Protein AF-A0A509KZH1-F1 (afdb_monomer)

Foldseek 3Di:
DAFFFQWWDQPHAIWGFQFLADVVGRQKGKIAGLVPDDPQLSVQLVVLRVDPVCRPDPGNNVSQQPDAGPVRHRNNVVCVVVVRIDMDGQQRIWGDRDPVDTDGSSVVVVVVVVVVVVVVVVVVVVVVVVVVVPDDPPDDDPDPPPDPDDDDDPPPPPPPPVPPPDPVVVVVVVVVVVVVVVVVVVVVVVVVVVVLVVVCVVPVVSPDDDPDPDDDDDDDDDDDDDDDDDDDDDDDDDDDDDDDDDDDDDDDDDD

Structure (mmCIF, N/CA/C/O backbone):
data_AF-A0A509KZH1-F1
#
_entry.id   AF-A0A509KZH1-F1
#
loop_
_atom_site.group_PDB
_atom_site.id
_atom_site.type_symbol
_atom_site.label_atom_id
_atom_site.label_alt_id
_atom_site.label_comp_id
_atom_site.label_asym_id
_atom_site.label_entity_id
_atom_site.label_seq_id
_atom_site.pdbx_PDB_ins_code
_atom_site.Cartn_x
_atom_site.Cartn_y
_atom_site.Cartn_z
_atom_site.occupancy
_atom_site.B_iso_or_equiv
_atom_site.auth_seq_id
_atom_site.auth_comp_id
_atom_site.auth_asym_id
_atom_site.auth_atom_id
_atom_site.pdbx_PDB_model_num
ATOM 1 N N . MET A 1 1 ? -17.856 13.805 -6.982 1.00 59.47 1 MET A N 1
ATOM 2 C CA . MET A 1 1 ? -17.586 12.500 -6.335 1.00 59.47 1 MET A CA 1
ATOM 3 C C . MET A 1 1 ? -16.245 12.614 -5.621 1.00 59.47 1 MET A C 1
ATOM 5 O O . MET A 1 1 ? -15.308 13.086 -6.255 1.00 59.47 1 MET A O 1
ATOM 9 N N . LYS A 1 2 ? -16.166 12.293 -4.324 1.00 77.69 2 LYS A N 1
ATOM 10 C CA . LYS A 1 2 ? -14.935 12.415 -3.518 1.00 77.69 2 LYS A CA 1
ATOM 11 C C . LYS A 1 2 ? -13.925 11.340 -3.956 1.00 77.69 2 LYS A C 1
ATOM 13 O O . LYS A 1 2 ? -14.331 10.210 -4.213 1.00 77.69 2 LYS A O 1
ATOM 18 N N . PHE A 1 3 ? -12.647 11.700 -4.082 1.00 83.94 3 PHE A N 1
ATOM 19 C CA . PHE A 1 3 ? -11.564 10.766 -4.412 1.00 83.94 3 PHE A CA 1
ATOM 20 C C . PHE A 1 3 ? -11.233 9.920 -3.179 1.00 83.94 3 PH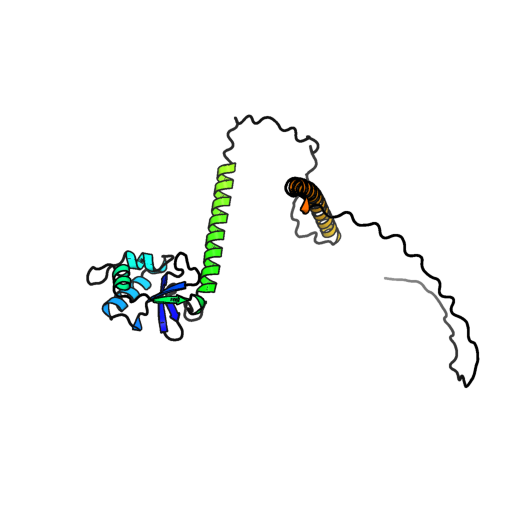E A C 1
ATOM 22 O O . PHE A 1 3 ? -10.925 10.487 -2.131 1.00 83.94 3 PHE A O 1
ATOM 29 N N . ILE A 1 4 ? -11.320 8.592 -3.289 1.0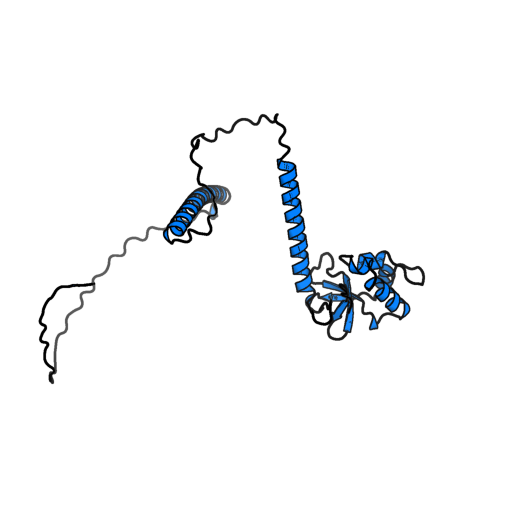0 90.38 4 ILE A N 1
ATOM 30 C CA . ILE A 1 4 ? -11.096 7.672 -2.164 1.00 90.38 4 ILE A CA 1
ATOM 31 C C . ILE A 1 4 ? -10.033 6.641 -2.542 1.00 90.38 4 ILE A C 1
ATOM 33 O O . ILE A 1 4 ? -10.253 5.800 -3.408 1.00 90.38 4 ILE A O 1
ATOM 37 N N . LYS A 1 5 ? -8.883 6.676 -1.864 1.00 90.25 5 LYS A N 1
ATOM 38 C CA . LYS A 1 5 ? -7.706 5.865 -2.231 1.00 90.25 5 LYS A CA 1
ATOM 39 C C . LYS A 1 5 ? -7.850 4.370 -1.938 1.00 90.25 5 LYS A C 1
ATOM 41 O O . LYS A 1 5 ? -7.315 3.548 -2.674 1.00 90.25 5 LYS A O 1
ATOM 46 N N . HIS A 1 6 ? -8.549 4.015 -0.862 1.00 91.19 6 HIS A N 1
ATOM 47 C CA . HIS A 1 6 ? -8.536 2.656 -0.302 1.00 91.19 6 HIS A CA 1
ATOM 48 C C . HIS A 1 6 ? -9.749 1.799 -0.699 1.00 91.19 6 HIS A C 1
ATOM 50 O O . HIS A 1 6 ? -9.981 0.744 -0.106 1.00 91.19 6 HIS A O 1
ATOM 56 N N . ILE A 1 7 ? -10.521 2.235 -1.702 1.00 92.06 7 ILE A N 1
ATOM 57 C CA . ILE A 1 7 ? -11.650 1.475 -2.249 1.00 92.06 7 ILE A CA 1
ATOM 58 C C . ILE A 1 7 ? -11.237 0.803 -3.557 1.00 92.06 7 ILE A C 1
ATOM 60 O O . ILE A 1 7 ? -10.702 1.425 -4.479 1.00 92.06 7 ILE A O 1
ATOM 64 N N . GLY A 1 8 ? -11.538 -0.487 -3.644 1.00 92.50 8 GLY A N 1
ATOM 65 C CA . GLY A 1 8 ? -11.339 -1.281 -4.842 1.00 92.50 8 GLY A CA 1
ATOM 66 C C . GLY A 1 8 ? -12.554 -2.120 -5.204 1.00 92.50 8 GLY A C 1
ATOM 67 O O . GLY A 1 8 ? -13.567 -2.177 -4.500 1.00 92.50 8 GLY A O 1
ATOM 68 N N . LYS A 1 9 ? -12.413 -2.810 -6.328 1.00 92.81 9 LYS A N 1
ATOM 69 C CA . LYS A 1 9 ? -13.313 -3.844 -6.809 1.00 92.81 9 LYS A CA 1
ATOM 70 C C . LYS A 1 9 ? -12.527 -5.144 -6.914 1.00 92.81 9 LYS A C 1
ATOM 72 O O . LYS A 1 9 ? -11.433 -5.169 -7.477 1.00 92.81 9 LYS A O 1
ATOM 77 N N . HIS A 1 10 ? -13.097 -6.217 -6.388 1.00 93.69 10 HIS A N 1
ATOM 78 C CA . HIS A 1 10 ? -12.628 -7.573 -6.630 1.00 93.69 10 HIS A CA 1
ATOM 79 C C . HIS A 1 10 ? -13.736 -8.303 -7.382 1.00 93.69 10 HIS A C 1
ATOM 81 O O . HIS A 1 10 ? -14.819 -8.523 -6.835 1.00 93.69 10 HIS A O 1
ATOM 87 N N . ALA A 1 11 ? -13.466 -8.639 -8.645 1.00 88.38 11 ALA A N 1
ATOM 88 C CA . ALA A 1 11 ? -14.459 -9.137 -9.592 1.00 88.38 11 ALA A CA 1
ATOM 89 C C . ALA A 1 11 ? -15.646 -8.162 -9.692 1.00 88.38 11 ALA A C 1
ATOM 91 O O . ALA A 1 11 ? -15.521 -7.100 -10.308 1.00 88.38 11 ALA A O 1
ATOM 92 N N . ASP A 1 12 ? -16.759 -8.470 -9.026 1.00 88.19 12 ASP A N 1
ATOM 93 C CA . ASP A 1 12 ? -17.963 -7.634 -8.989 1.00 88.19 12 ASP A CA 1
ATOM 94 C C . ASP A 1 12 ? -18.290 -7.025 -7.630 1.00 88.19 12 ASP A C 1
ATOM 96 O O . ASP A 1 12 ? -19.214 -6.221 -7.515 1.00 88.19 12 ASP A O 1
ATOM 100 N N . ARG A 1 13 ? -17.494 -7.336 -6.609 1.00 91.31 13 ARG A N 1
ATOM 101 C CA . ARG A 1 13 ? -17.743 -6.902 -5.236 1.00 91.31 13 ARG A CA 1
ATOM 102 C C . ARG A 1 13 ? -16.871 -5.717 -4.865 1.00 91.31 13 ARG A C 1
ATOM 104 O O . ARG A 1 13 ? -15.718 -5.626 -5.293 1.00 91.31 13 ARG A O 1
ATOM 111 N N . ARG A 1 14 ? -17.416 -4.821 -4.044 1.00 91.44 14 ARG A N 1
ATOM 112 C CA . ARG A 1 14 ? -16.655 -3.706 -3.474 1.00 91.44 14 ARG A CA 1
ATOM 113 C C . ARG A 1 14 ? -15.780 -4.237 -2.348 1.00 91.44 14 ARG A C 1
ATOM 115 O O . ARG A 1 14 ? -16.218 -5.065 -1.553 1.00 91.44 14 ARG A O 1
ATOM 122 N N . VAL A 1 15 ? -14.541 -3.770 -2.301 1.00 93.56 15 VAL A N 1
ATOM 123 C CA . VAL A 1 15 ? -13.563 -4.181 -1.294 1.00 93.56 15 VAL A CA 1
ATOM 124 C C . VAL A 1 15 ? -12.877 -2.966 -0.694 1.00 93.56 15 VAL A C 1
ATOM 126 O O . VAL A 1 15 ? -12.544 -2.013 -1.400 1.00 93.56 15 VAL A O 1
ATOM 129 N N . ALA A 1 16 ? -12.657 -3.022 0.614 1.00 93.56 16 ALA A N 1
ATOM 130 C CA . ALA A 1 16 ? -11.796 -2.092 1.324 1.00 93.56 16 ALA A CA 1
ATOM 131 C C . ALA A 1 16 ? -10.389 -2.693 1.403 1.00 93.56 16 ALA A C 1
ATOM 133 O O . ALA A 1 16 ? -10.209 -3.817 1.884 1.00 93.56 16 ALA A O 1
ATOM 134 N N . ILE A 1 17 ? -9.394 -1.958 0.912 1.00 94.19 1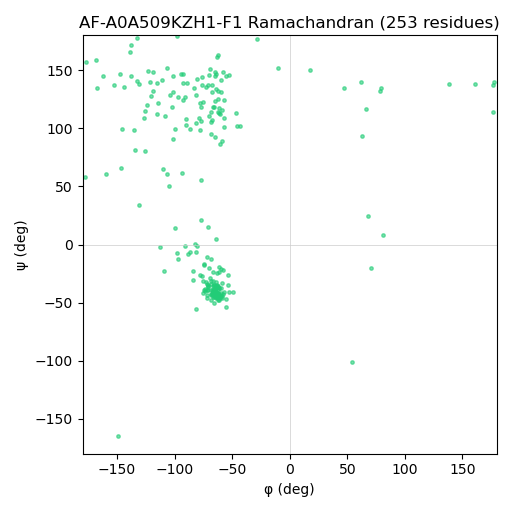7 ILE A N 1
ATOM 135 C CA . ILE A 1 17 ? -7.996 -2.395 0.898 1.00 94.19 17 ILE A CA 1
ATOM 136 C C . ILE A 1 17 ? -7.349 -1.933 2.203 1.00 94.19 17 ILE A C 1
ATOM 138 O O . ILE A 1 17 ? -7.113 -0.741 2.382 1.00 94.19 17 ILE A O 1
ATOM 142 N N . ILE A 1 18 ? -7.078 -2.873 3.113 1.00 93.75 18 ILE A N 1
ATOM 143 C CA . ILE A 1 18 ? -6.480 -2.577 4.423 1.00 93.75 18 ILE A CA 1
ATOM 144 C C . ILE A 1 18 ? -4.968 -2.431 4.274 1.00 93.75 18 ILE A C 1
ATOM 146 O O . ILE A 1 18 ? -4.407 -1.388 4.611 1.00 93.75 18 ILE A O 1
ATOM 150 N N . TYR A 1 19 ? -4.341 -3.467 3.710 1.00 94.06 19 TYR A N 1
ATOM 151 C CA . TYR A 1 19 ? -2.929 -3.474 3.345 1.00 94.06 19 TYR A CA 1
ATOM 152 C C . TYR A 1 19 ? -2.796 -3.728 1.855 1.00 94.06 19 TYR A C 1
ATOM 154 O O . TYR A 1 19 ? -3.320 -4.710 1.328 1.00 94.06 19 TYR A O 1
ATOM 162 N N . ARG A 1 20 ? -2.051 -2.860 1.182 1.00 92.06 20 ARG A N 1
ATOM 163 C CA . ARG A 1 20 ? -1.793 -2.960 -0.258 1.00 92.06 20 ARG A CA 1
ATOM 164 C C . ARG A 1 20 ? -0.768 -4.024 -0.621 1.00 92.06 20 ARG A C 1
ATOM 166 O O . ARG A 1 20 ? -0.817 -4.544 -1.732 1.00 92.06 20 ARG A O 1
ATOM 173 N N . VAL A 1 21 ? 0.138 -4.311 0.308 1.00 91.88 21 VAL A N 1
ATOM 174 C CA . VAL A 1 21 ? 1.188 -5.323 0.218 1.00 91.88 21 VAL A CA 1
ATOM 175 C C . VAL A 1 21 ? 1.350 -5.934 1.603 1.00 91.88 21 VAL A C 1
ATOM 177 O O . VAL A 1 21 ? 1.364 -5.203 2.596 1.00 91.88 21 VAL A O 1
ATOM 180 N N . VAL A 1 22 ? 1.448 -7.258 1.671 1.00 90.38 22 VAL A N 1
ATOM 181 C CA . VAL A 1 22 ? 1.859 -7.955 2.894 1.00 90.38 22 VAL A CA 1
ATOM 182 C C . VAL A 1 22 ? 3.390 -7.943 2.953 1.00 90.38 22 VAL A C 1
ATOM 184 O O . VAL A 1 22 ? 4.018 -8.212 1.925 1.00 90.38 22 VAL A O 1
ATOM 187 N N . PRO A 1 23 ? 4.010 -7.630 4.107 1.00 86.38 23 PRO A N 1
ATOM 188 C CA . PRO A 1 23 ? 5.447 -7.834 4.273 1.00 86.38 23 PRO A CA 1
ATOM 189 C C . PRO A 1 23 ? 5.809 -9.282 3.911 1.00 86.38 23 PRO A C 1
ATOM 191 O O . PRO A 1 23 ? 4.993 -10.184 4.076 1.00 86.38 23 PRO A O 1
ATOM 194 N N . ASP A 1 24 ? 6.990 -9.485 3.336 1.00 87.38 24 ASP A N 1
ATOM 195 C CA . ASP A 1 24 ? 7.475 -10.773 2.809 1.00 87.38 24 ASP A CA 1
ATOM 196 C C . ASP A 1 24 ? 6.776 -11.279 1.525 1.00 87.38 24 ASP A C 1
ATOM 198 O O . ASP A 1 24 ? 7.358 -12.064 0.776 1.00 87.38 24 ASP A O 1
ATOM 202 N N . GLU A 1 25 ? 5.570 -10.798 1.190 1.00 90.44 25 GLU A N 1
ATOM 203 C CA . GLU A 1 25 ? 4.797 -11.249 0.024 1.00 90.44 25 GLU A CA 1
ATOM 204 C C . GLU A 1 25 ? 4.198 -10.093 -0.806 1.00 90.44 25 GLU A C 1
ATOM 206 O O . GLU A 1 25 ? 3.001 -9.800 -0.756 1.00 90.44 25 GLU A O 1
ATOM 211 N N . HIS A 1 26 ? 5.013 -9.495 -1.684 1.00 87.31 26 HIS A N 1
ATOM 212 C CA . HIS A 1 26 ? 4.638 -8.345 -2.535 1.00 87.31 26 HIS A CA 1
ATOM 213 C C . HIS A 1 26 ? 3.459 -8.566 -3.502 1.00 87.31 26 HIS A C 1
ATOM 215 O O . HIS A 1 26 ? 2.833 -7.612 -3.966 1.00 87.31 26 HIS A O 1
ATOM 221 N N . HIS A 1 27 ? 3.150 -9.821 -3.824 1.00 89.31 27 HIS A N 1
ATOM 222 C CA . HIS A 1 27 ? 2.074 -10.199 -4.744 1.00 89.31 27 HIS A CA 1
ATOM 223 C C . HIS A 1 27 ? 0.733 -10.440 -4.031 1.00 89.31 27 HIS A C 1
ATOM 225 O O . HIS A 1 27 ? -0.268 -10.741 -4.684 1.00 89.31 27 HIS A O 1
ATOM 231 N N . MET A 1 28 ? 0.704 -10.315 -2.701 1.00 94.19 28 MET A N 1
ATOM 232 C CA . MET A 1 28 ? -0.467 -10.542 -1.864 1.00 94.19 28 MET A CA 1
ATOM 233 C C . MET A 1 28 ? -0.846 -9.270 -1.109 1.00 94.19 28 MET A C 1
ATOM 235 O O . MET A 1 28 ? -0.005 -8.460 -0.727 1.00 94.19 28 MET A O 1
ATOM 239 N N . CYS A 1 29 ? -2.139 -9.105 -0.870 1.00 93.75 29 CYS A N 1
ATOM 240 C CA . CYS A 1 29 ? -2.704 -7.983 -0.133 1.00 93.75 29 CYS A CA 1
ATOM 241 C C . CYS A 1 29 ? -3.813 -8.457 0.809 1.00 93.75 29 CYS A C 1
ATOM 243 O O . CYS A 1 29 ? -4.310 -9.584 0.701 1.00 93.75 29 CYS A O 1
ATOM 245 N N . LEU A 1 30 ? -4.193 -7.585 1.742 1.00 94.06 30 LEU A N 1
ATOM 246 C CA . LEU A 1 30 ? -5.227 -7.860 2.733 1.00 94.06 30 LEU A CA 1
ATOM 247 C C . LEU A 1 30 ? -6.419 -6.944 2.501 1.00 94.06 30 LEU A C 1
ATOM 249 O O . LEU A 1 30 ? -6.309 -5.715 2.541 1.00 94.06 30 LEU A O 1
ATOM 253 N N . VAL A 1 31 ? -7.572 -7.569 2.291 1.00 93.94 31 VAL A N 1
ATOM 254 C CA . VAL A 1 31 ? -8.830 -6.884 2.010 1.00 93.94 31 VAL A CA 1
ATOM 255 C C . VAL A 1 31 ? -9.906 -7.265 3.009 1.00 93.94 31 VAL A C 1
ATOM 257 O O . VAL A 1 31 ? -9.963 -8.402 3.479 1.00 93.94 31 VAL A O 1
ATOM 260 N N . ALA A 1 32 ? -10.804 -6.323 3.271 1.00 94.19 32 ALA A N 1
ATOM 261 C CA . ALA A 1 32 ? -12.076 -6.582 3.926 1.00 94.19 32 ALA A CA 1
ATOM 262 C C . ALA A 1 32 ? -13.222 -6.385 2.930 1.00 94.19 32 ALA A C 1
ATOM 264 O O . ALA A 1 32 ? -13.201 -5.481 2.089 1.00 94.19 32 ALA A O 1
ATOM 265 N N . TYR A 1 33 ? -14.229 -7.250 3.030 1.00 94.31 33 TYR A N 1
ATOM 266 C CA . TYR A 1 33 ? -15.431 -7.185 2.205 1.00 94.31 33 TYR A CA 1
ATOM 267 C C . TYR A 1 33 ? -16.545 -6.518 3.010 1.00 94.31 33 TYR A C 1
ATOM 269 O O . TYR A 1 33 ? -17.167 -7.213 3.814 1.00 94.31 33 TYR A O 1
ATOM 277 N N . PRO A 1 34 ? -16.822 -5.215 2.809 1.00 91.62 34 PRO A N 1
ATOM 278 C CA . PRO A 1 34 ? -17.866 -4.509 3.552 1.00 91.62 34 PRO A CA 1
ATOM 279 C C . PRO A 1 34 ? -19.228 -5.212 3.472 1.00 91.62 34 PRO A C 1
ATOM 281 O O . PRO A 1 34 ? -19.926 -5.279 4.474 1.00 91.62 34 PRO A O 1
ATOM 284 N N . ASP A 1 35 ? -19.554 -5.843 2.339 1.00 90.81 35 ASP A N 1
ATOM 285 C CA . ASP A 1 35 ? -20.815 -6.577 2.149 1.00 90.81 35 ASP A CA 1
ATOM 286 C C . ASP A 1 35 ? -20.995 -7.791 3.082 1.00 90.81 35 ASP A C 1
ATOM 288 O O . ASP A 1 35 ? -22.113 -8.257 3.273 1.00 90.81 35 ASP A O 1
ATOM 292 N N . THR A 1 36 ? -19.904 -8.384 3.586 1.00 90.88 36 THR A N 1
ATOM 293 C CA . THR A 1 36 ? -19.979 -9.516 4.531 1.00 90.88 36 THR A CA 1
ATOM 294 C C . THR A 1 36 ? -19.819 -9.084 5.980 1.00 90.88 36 THR A C 1
ATOM 296 O O . THR A 1 36 ? -19.939 -9.925 6.867 1.00 90.88 36 THR A O 1
ATOM 299 N N . LEU A 1 37 ? -19.488 -7.812 6.221 1.00 89.88 37 LEU A N 1
ATOM 300 C CA . LEU A 1 37 ? -19.342 -7.287 7.570 1.00 89.88 37 LEU A CA 1
ATOM 301 C C . LEU A 1 37 ? -20.734 -7.065 8.184 1.00 89.88 37 LEU A C 1
ATOM 303 O O . LEU A 1 37 ? -21.650 -6.620 7.489 1.00 89.88 37 LEU A O 1
ATOM 307 N N . PRO A 1 38 ? -20.906 -7.305 9.492 1.00 91.94 38 PRO A N 1
ATOM 308 C CA . PRO A 1 38 ? -22.073 -6.815 10.214 1.00 91.94 38 PRO A CA 1
ATOM 309 C C . PRO A 1 38 ? -22.179 -5.285 10.113 1.00 91.94 38 PRO A C 1
ATOM 311 O O . PRO A 1 38 ? -21.160 -4.593 10.075 1.00 91.94 38 PRO A O 1
ATOM 314 N N . THR A 1 39 ? -23.403 -4.750 10.114 1.00 91.25 39 THR A N 1
ATOM 315 C CA . THR A 1 39 ? -23.690 -3.324 9.857 1.00 91.25 39 THR A CA 1
ATOM 316 C C . THR A 1 39 ? -22.881 -2.375 10.749 1.00 91.25 39 THR A C 1
ATOM 318 O O . THR A 1 39 ? -22.310 -1.408 10.259 1.00 91.25 39 THR A O 1
ATOM 321 N N . THR A 1 40 ? -22.714 -2.707 12.033 1.00 90.69 40 THR A N 1
ATOM 322 C CA . THR A 1 40 ? -21.900 -1.923 12.978 1.00 90.69 40 THR A CA 1
ATOM 323 C C . THR A 1 40 ? -20.436 -1.797 12.541 1.00 90.69 40 THR A C 1
ATOM 325 O O . THR A 1 40 ? -19.840 -0.727 12.645 1.00 90.69 40 THR A O 1
ATOM 328 N N . PHE A 1 41 ? -19.845 -2.882 12.031 1.00 91.69 41 PHE A N 1
ATOM 329 C CA . PHE A 1 41 ? -18.474 -2.876 11.517 1.00 91.69 41 PHE A CA 1
ATOM 330 C C . PHE A 1 41 ? -18.387 -2.179 10.165 1.00 91.69 41 PHE A C 1
ATOM 332 O O . PHE A 1 41 ? -17.424 -1.459 9.914 1.00 91.69 41 PHE A O 1
ATOM 339 N N . HIS A 1 42 ? -19.383 -2.395 9.305 1.00 92.38 42 HIS A N 1
ATOM 340 C CA . HIS A 1 42 ? -19.476 -1.751 8.002 1.00 92.38 42 HIS A CA 1
ATOM 341 C C . HIS A 1 42 ? -19.414 -0.226 8.139 1.00 92.38 42 HIS A C 1
ATOM 343 O O . HIS A 1 42 ? -18.548 0.408 7.534 1.00 92.38 42 HIS A O 1
ATOM 349 N N . ASP A 1 43 ? -20.281 0.345 8.975 1.00 93.38 43 ASP A N 1
ATOM 350 C CA . ASP A 1 43 ? -20.397 1.795 9.128 1.00 93.38 43 ASP A CA 1
ATOM 351 C C . ASP A 1 43 ? -19.135 2.389 9.760 1.00 93.38 43 ASP A C 1
ATOM 353 O O . ASP A 1 43 ? -18.626 3.404 9.285 1.00 93.38 43 ASP A O 1
ATOM 357 N N . ALA A 1 44 ? -18.557 1.707 10.757 1.00 92.31 44 ALA A N 1
ATOM 358 C CA . ALA A 1 44 ? -17.298 2.120 11.371 1.00 92.31 44 ALA A CA 1
ATOM 359 C C . ALA A 1 44 ? -16.140 2.129 10.359 1.00 92.31 44 ALA A C 1
ATOM 361 O O . ALA A 1 44 ? -15.410 3.115 10.258 1.00 92.31 44 ALA A O 1
ATOM 362 N N . VAL A 1 45 ? -15.977 1.058 9.573 1.00 92.06 45 VAL A N 1
ATOM 363 C CA . VAL A 1 45 ? -14.923 0.967 8.550 1.00 92.06 45 VAL A CA 1
ATOM 364 C C . VAL A 1 45 ? -15.128 2.022 7.465 1.00 92.06 45 VAL A C 1
ATOM 366 O O . VAL A 1 45 ? -14.163 2.682 7.081 1.00 92.06 45 VAL A O 1
ATOM 369 N N . MET A 1 46 ? -16.362 2.226 7.001 1.00 92.06 46 MET A N 1
ATOM 370 C CA . MET A 1 46 ? -16.659 3.231 5.983 1.00 92.06 46 MET A CA 1
ATOM 371 C C . MET A 1 46 ? -16.382 4.650 6.494 1.00 92.06 46 MET A C 1
ATOM 373 O O . MET A 1 46 ? -15.753 5.440 5.792 1.00 92.06 46 MET A O 1
ATOM 377 N N . GLN A 1 47 ? -16.738 4.946 7.747 1.00 93.25 47 GLN A N 1
ATOM 378 C CA . GLN A 1 47 ? -16.425 6.221 8.393 1.00 93.25 47 GLN A CA 1
ATOM 379 C C . GLN A 1 47 ? -14.910 6.467 8.465 1.00 93.25 47 GLN A C 1
ATOM 381 O O . GLN A 1 47 ? -14.453 7.572 8.170 1.00 93.25 47 GLN A O 1
ATOM 386 N N . VAL A 1 48 ? -14.108 5.452 8.817 1.00 93.12 48 VAL A N 1
ATOM 387 C CA . VAL A 1 48 ? -12.639 5.582 8.827 1.00 93.12 48 VAL A CA 1
ATOM 388 C C . VAL A 1 48 ? -12.098 5.797 7.419 1.00 93.12 48 VAL A C 1
ATOM 390 O O . VAL A 1 48 ? -11.247 6.665 7.227 1.00 93.12 48 VAL A O 1
ATOM 393 N N . ILE A 1 49 ? -12.594 5.055 6.428 1.00 92.31 49 ILE A N 1
ATOM 394 C CA . ILE A 1 49 ? -12.171 5.218 5.036 1.00 92.31 49 ILE A CA 1
ATOM 395 C C . ILE A 1 49 ? -12.449 6.646 4.571 1.00 92.31 49 ILE A C 1
ATOM 397 O O . ILE A 1 49 ? -11.574 7.262 3.984 1.00 92.31 49 ILE A O 1
ATOM 401 N N . GLU A 1 50 ? -13.623 7.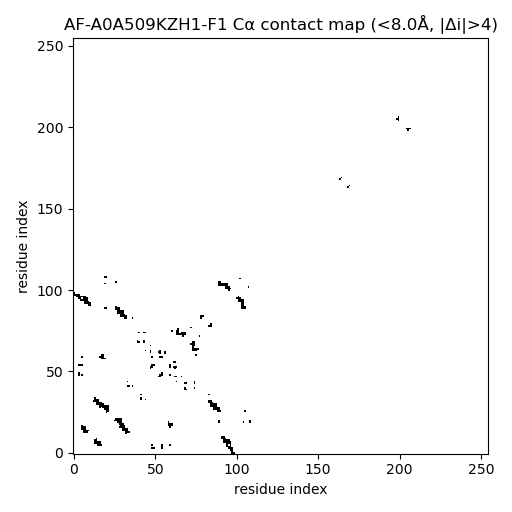207 4.843 1.00 91.50 50 GLU A N 1
ATOM 402 C CA . GLU A 1 50 ? -13.988 8.552 4.377 1.00 91.50 50 GLU A CA 1
ATOM 403 C C . GLU A 1 50 ? -13.303 9.699 5.136 1.00 91.50 50 GLU A C 1
ATOM 405 O O . GLU A 1 50 ? -13.286 10.835 4.634 1.00 91.50 50 GLU A O 1
ATOM 410 N N . SER A 1 51 ? -12.742 9.403 6.312 1.00 93.25 51 SER A N 1
ATOM 411 C CA . SER A 1 51 ? -12.060 10.363 7.180 1.00 93.25 51 SER A CA 1
ATOM 412 C C . SER A 1 51 ? -10.734 10.863 6.594 1.00 93.25 51 SER A C 1
ATOM 414 O O . SER A 1 51 ? -10.037 10.147 5.872 1.00 93.25 51 SER A O 1
ATOM 416 N N . ASP A 1 52 ? -10.347 12.089 6.951 1.00 91.19 52 ASP A N 1
ATOM 417 C CA . ASP A 1 52 ? -9.071 12.686 6.538 1.00 91.19 52 ASP A CA 1
ATOM 418 C C . ASP A 1 52 ? -7.837 11.841 6.906 1.00 91.19 52 ASP A C 1
ATOM 420 O O . ASP A 1 52 ? -7.015 11.607 6.014 1.00 91.19 52 ASP A O 1
ATOM 424 N N . PRO A 1 53 ? -7.688 11.306 8.142 1.00 90.56 53 PRO A N 1
ATOM 425 C CA . PRO A 1 53 ? -6.548 10.443 8.456 1.00 90.56 53 PRO A CA 1
ATOM 426 C C . PRO A 1 53 ? -6.555 9.148 7.633 1.00 90.56 53 PRO A C 1
ATOM 428 O O . PRO A 1 53 ? -5.488 8.664 7.258 1.00 90.56 53 PRO A O 1
ATOM 431 N N . GLY A 1 54 ? -7.737 8.619 7.292 1.00 88.81 54 GLY A N 1
ATOM 432 C CA . GLY A 1 54 ? -7.882 7.457 6.415 1.00 88.81 54 GLY A CA 1
ATOM 433 C C . GLY A 1 54 ? -7.421 7.716 4.983 1.00 88.81 54 GLY A C 1
ATOM 434 O O . GLY A 1 54 ? -6.848 6.828 4.370 1.00 88.81 54 GLY A O 1
ATOM 435 N N . GLN A 1 55 ? -7.617 8.927 4.456 1.00 91.69 55 GLN A N 1
ATOM 436 C CA . GLN A 1 55 ? -7.188 9.296 3.098 1.00 91.69 55 GLN A CA 1
ATOM 437 C C . GLN A 1 55 ? -5.724 9.742 3.007 1.00 91.69 55 GLN A C 1
ATOM 439 O O . GLN A 1 55 ? -5.137 9.736 1.918 1.00 91.69 55 GLN A O 1
ATOM 444 N N . GLN A 1 56 ? -5.138 10.190 4.115 1.00 90.75 56 GLN A N 1
ATOM 445 C CA . GLN A 1 56 ? -3.738 10.616 4.168 1.00 90.75 56 GLN A CA 1
ATOM 446 C C . GLN A 1 56 ? -2.779 9.444 4.382 1.00 90.75 56 GLN A C 1
ATOM 448 O O . GLN A 1 56 ? -1.653 9.495 3.893 1.00 90.75 56 GLN A O 1
ATOM 453 N N . ALA A 1 57 ? -3.216 8.395 5.080 1.00 89.56 57 ALA A N 1
ATOM 454 C CA . ALA A 1 57 ? -2.376 7.247 5.379 1.00 89.56 57 ALA A CA 1
ATOM 455 C C . ALA A 1 57 ? -1.943 6.484 4.112 1.00 89.56 57 ALA A C 1
ATOM 457 O O . ALA A 1 57 ? -2.679 6.367 3.131 1.00 89.56 57 ALA A O 1
ATOM 458 N N . LYS A 1 58 ? -0.729 5.921 4.147 1.00 88.19 58 LYS A N 1
ATOM 459 C CA . LYS A 1 58 ? -0.211 5.051 3.078 1.00 88.19 58 LYS A CA 1
ATOM 460 C C . LYS A 1 58 ? -0.972 3.724 3.030 1.00 88.19 58 LYS A C 1
ATOM 462 O O . LYS A 1 58 ? -1.278 3.216 1.946 1.00 88.19 58 LYS A O 1
ATOM 467 N N . GLN A 1 59 ? -1.289 3.193 4.210 1.00 91.19 59 GLN A N 1
ATOM 468 C CA . GLN A 1 59 ? -2.096 1.999 4.418 1.00 91.19 59 GLN A CA 1
ATOM 469 C C . GLN A 1 59 ? -3.308 2.351 5.280 1.00 91.19 59 GLN A C 1
ATOM 471 O O . GLN A 1 59 ? -3.199 3.077 6.267 1.00 91.19 59 GLN A O 1
ATOM 476 N N . LEU A 1 60 ? -4.468 1.793 4.940 1.00 92.19 60 LEU A N 1
ATOM 477 C CA . LEU A 1 60 ? -5.695 2.022 5.702 1.00 92.19 60 LEU A CA 1
ATOM 478 C C . LEU A 1 60 ? -5.608 1.406 7.112 1.00 92.19 60 LEU A C 1
ATOM 480 O O . LEU A 1 60 ? -6.286 1.867 8.030 1.00 92.19 60 LEU A O 1
ATOM 484 N N . SER A 1 61 ? -4.744 0.401 7.300 1.00 91.81 61 SER A N 1
ATOM 485 C CA . SER A 1 61 ? -4.437 -0.194 8.605 1.00 91.81 61 SER A CA 1
ATOM 486 C C . SER A 1 61 ? -4.114 0.836 9.679 1.00 91.81 61 SER A C 1
ATOM 488 O O . SER A 1 61 ? -4.588 0.702 10.802 1.00 91.81 61 SER A O 1
ATOM 490 N N . ASP A 1 62 ? -3.358 1.878 9.341 1.00 92.06 62 ASP A N 1
ATOM 491 C CA . ASP A 1 62 ? -2.860 2.841 10.326 1.00 92.06 62 ASP A CA 1
ATOM 492 C C . ASP A 1 62 ? -3.998 3.712 10.864 1.00 92.06 62 ASP A C 1
ATOM 494 O O . ASP A 1 62 ? -4.044 4.040 12.051 1.00 92.06 62 ASP A O 1
ATOM 498 N N . ALA A 1 63 ? -4.965 4.033 10.001 1.00 92.69 63 ALA A N 1
ATOM 499 C CA . ALA A 1 63 ? -6.182 4.733 10.388 1.00 92.69 63 ALA A CA 1
ATOM 500 C C . ALA A 1 63 ? -7.147 3.814 11.159 1.00 92.69 63 ALA A C 1
ATOM 502 O O . ALA A 1 63 ? -7.723 4.229 12.164 1.00 92.69 63 ALA A O 1
ATOM 503 N N . LEU A 1 64 ? -7.289 2.550 10.741 1.00 92.19 64 LEU A N 1
ATOM 504 C CA . LEU A 1 64 ? -8.138 1.563 11.425 1.00 92.19 64 LEU A CA 1
ATOM 505 C C . LEU A 1 64 ? -7.596 1.146 12.795 1.00 92.19 64 LEU A C 1
ATOM 507 O O . LEU A 1 64 ? -8.375 0.779 13.669 1.00 92.19 64 LEU A O 1
ATOM 511 N N . PHE A 1 65 ? -6.279 1.181 12.987 1.00 92.00 65 PHE A N 1
ATOM 512 C CA . PHE A 1 65 ? -5.647 0.876 14.266 1.00 92.00 65 PHE A CA 1
ATOM 513 C C . PHE A 1 65 ? -5.901 1.973 15.307 1.00 92.00 65 PHE A C 1
ATOM 515 O O . PHE A 1 65 ? -6.075 1.680 16.485 1.00 92.00 65 PHE A O 1
ATOM 522 N N . ARG A 1 66 ? -5.950 3.239 14.874 1.00 90.88 66 ARG A N 1
ATOM 523 C CA . ARG A 1 66 ? -6.202 4.392 15.755 1.00 90.88 66 ARG A CA 1
ATOM 524 C C . ARG A 1 66 ? -7.673 4.551 16.131 1.00 90.88 66 ARG A C 1
ATOM 526 O O . ARG A 1 66 ? -7.973 5.127 17.173 1.00 90.88 66 ARG A O 1
ATOM 533 N N . ASN A 1 67 ? -8.575 4.057 15.288 1.00 91.81 67 ASN A N 1
ATOM 534 C CA . ASN A 1 67 ? -10.009 4.209 15.477 1.00 91.81 67 ASN A CA 1
ATOM 535 C C . ASN A 1 67 ? -10.626 3.003 16.194 1.00 91.81 67 ASN A C 1
ATOM 537 O O . ASN A 1 67 ? -10.221 1.849 16.029 1.00 91.81 67 ASN A O 1
ATOM 541 N N . LEU A 1 68 ? -11.650 3.294 16.990 1.00 93.25 68 LEU A N 1
ATOM 542 C CA . LEU A 1 68 ? -12.383 2.312 17.777 1.00 93.25 68 LEU A CA 1
ATOM 543 C C . LEU A 1 68 ? -13.758 2.072 17.159 1.00 93.25 68 LEU A C 1
ATOM 545 O O . LEU A 1 68 ? -14.344 2.954 16.532 1.00 93.25 68 LEU A O 1
ATOM 549 N N . LEU A 1 69 ? -14.279 0.870 17.370 1.00 91.88 69 LEU A N 1
ATOM 550 C CA . LEU A 1 69 ? -15.683 0.573 17.153 1.00 91.88 69 LEU A CA 1
ATOM 551 C C . LEU A 1 69 ? -16.568 1.394 18.098 1.00 91.88 69 LEU A C 1
ATOM 553 O O . LEU A 1 69 ? -16.106 1.802 19.166 1.00 91.88 69 LEU A O 1
ATOM 557 N N . PRO A 1 70 ? -17.868 1.534 17.784 1.00 89.12 70 PRO A N 1
ATOM 558 C CA . PRO A 1 70 ? -18.842 2.087 18.728 1.00 89.12 70 PRO A CA 1
ATOM 559 C C . PRO A 1 70 ? -18.915 1.293 20.046 1.00 89.12 70 PRO A C 1
ATOM 561 O O . PRO A 1 70 ? -19.277 1.853 21.074 1.00 89.12 70 PRO A O 1
ATOM 564 N N . ASP A 1 71 ? -18.491 0.025 20.043 1.00 89.00 71 ASP A N 1
ATOM 565 C CA . ASP A 1 71 ? -18.371 -0.826 21.235 1.00 89.00 71 ASP A CA 1
ATOM 566 C C . ASP A 1 71 ? -17.090 -0.570 22.062 1.00 89.00 71 ASP A C 1
ATOM 568 O O . ASP A 1 71 ? -16.849 -1.241 23.066 1.00 89.00 71 ASP A O 1
ATOM 572 N N . GLY A 1 72 ? -16.218 0.347 21.625 1.00 89.44 72 GLY A N 1
ATOM 573 C CA . GLY A 1 72 ? -14.969 0.707 22.307 1.00 89.44 72 GLY A CA 1
ATOM 574 C C . GLY A 1 72 ? -13.785 -0.235 22.060 1.00 89.44 72 GLY A C 1
ATOM 575 O O . GLY A 1 72 ? -12.747 -0.095 22.701 1.00 89.44 72 GLY A O 1
ATOM 576 N N . ARG A 1 73 ? -13.906 -1.199 21.140 1.00 91.75 73 ARG A N 1
ATOM 577 C CA . ARG A 1 73 ? -12.815 -2.117 20.755 1.00 91.75 73 ARG A CA 1
ATOM 578 C C . ARG A 1 73 ? -12.036 -1.583 19.546 1.00 91.75 73 ARG A C 1
ATOM 580 O O . ARG A 1 73 ? -12.653 -0.973 18.677 1.00 91.75 73 ARG A O 1
ATOM 587 N N . PRO A 1 74 ? -10.721 -1.826 19.427 1.00 93.62 74 PRO A N 1
ATOM 588 C CA . PRO A 1 74 ? -9.955 -1.432 18.241 1.00 93.62 74 PRO A CA 1
ATOM 589 C C . PRO A 1 74 ? -10.471 -2.140 16.977 1.00 93.62 74 PRO A C 1
ATOM 591 O O . PRO A 1 74 ? -10.666 -3.362 16.977 1.00 93.62 74 PRO A O 1
ATOM 594 N N . ILE A 1 75 ? -10.691 -1.384 15.892 1.00 93.06 75 ILE A N 1
ATOM 595 C CA . ILE A 1 75 ? -11.325 -1.912 14.668 1.00 93.06 75 ILE A CA 1
ATOM 596 C C . ILE A 1 75 ? -10.445 -2.967 14.003 1.00 93.06 75 ILE A C 1
ATOM 598 O O . ILE A 1 75 ? -10.916 -4.067 13.712 1.00 93.06 75 ILE A O 1
ATOM 602 N N . LEU A 1 76 ? -9.166 -2.655 13.784 1.00 92.38 76 LEU A N 1
ATOM 603 C CA . LEU A 1 76 ? -8.256 -3.542 13.058 1.00 92.38 76 LEU A CA 1
ATOM 604 C C . LEU A 1 76 ? -8.069 -4.899 13.759 1.00 92.38 76 LEU A C 1
ATOM 606 O O . LEU A 1 76 ? -8.147 -5.944 13.114 1.00 92.38 76 LEU A O 1
ATOM 610 N N . GLU A 1 77 ? -7.863 -4.887 15.078 1.00 93.38 77 GLU A N 1
ATOM 611 C CA . GLU A 1 77 ? -7.686 -6.110 15.870 1.00 93.38 77 GLU A CA 1
ATOM 612 C C . GLU A 1 77 ? -8.958 -6.960 15.869 1.00 93.38 77 GLU A C 1
ATOM 614 O O . GLU A 1 77 ? -8.893 -8.179 15.715 1.00 93.38 77 GLU A O 1
ATOM 619 N N . THR A 1 78 ? -10.125 -6.318 15.974 1.00 92.75 78 THR A N 1
ATOM 620 C CA . THR A 1 78 ? -11.409 -7.023 15.952 1.00 92.75 78 THR A CA 1
ATOM 621 C C . THR A 1 78 ? -11.654 -7.675 14.590 1.00 92.75 78 THR A C 1
ATOM 623 O O . THR A 1 78 ? -11.964 -8.863 14.541 1.00 92.75 78 THR A O 1
ATOM 626 N N . LEU A 1 79 ? -11.410 -6.959 13.484 1.00 91.69 79 LEU A N 1
ATOM 627 C CA . LEU A 1 79 ? -11.522 -7.508 12.125 1.00 91.69 79 LEU A CA 1
ATOM 628 C C . LEU A 1 79 ? -10.578 -8.694 11.888 1.00 91.69 79 LEU A C 1
ATOM 630 O O . LEU A 1 79 ? -10.948 -9.649 11.201 1.00 91.69 79 LEU A O 1
ATOM 634 N N . HIS A 1 80 ? -9.368 -8.641 12.448 1.00 92.19 80 HIS A N 1
ATOM 635 C CA . HIS A 1 80 ? -8.404 -9.729 12.334 1.00 92.19 80 HIS A CA 1
ATOM 636 C C . HIS A 1 80 ? -8.816 -10.943 13.176 1.00 92.19 80 HIS A C 1
ATOM 638 O O . HIS A 1 80 ? -8.832 -12.063 12.669 1.00 92.19 80 HIS A O 1
ATOM 644 N N . ARG A 1 81 ? -9.226 -10.725 14.432 1.00 92.94 81 ARG A N 1
ATOM 645 C CA . ARG A 1 81 ? -9.669 -11.788 15.348 1.00 92.94 81 ARG A CA 1
ATOM 646 C C . ARG A 1 81 ? -10.927 -12.500 14.856 1.00 92.94 81 ARG A C 1
ATOM 648 O O . ARG A 1 81 ? -11.058 -13.704 15.040 1.00 92.94 81 ARG A O 1
ATOM 655 N N . GLU A 1 82 ? -11.841 -11.767 14.232 1.00 89.56 82 GLU A N 1
ATOM 656 C CA . GLU A 1 82 ? -13.082 -12.312 13.672 1.00 89.56 82 GLU A CA 1
ATOM 657 C C . GLU A 1 82 ? -12.888 -12.934 12.278 1.00 89.56 82 GLU A C 1
ATOM 659 O O . GLU A 1 82 ? -13.837 -13.450 11.693 1.00 89.56 82 GLU A O 1
ATOM 664 N N . GLY A 1 83 ? -11.662 -12.922 11.735 1.00 90.38 83 GLY A N 1
ATOM 665 C CA . GLY A 1 83 ? -11.347 -13.549 10.449 1.00 90.38 83 GLY A CA 1
ATOM 666 C C . GLY A 1 83 ? -11.997 -12.854 9.249 1.00 90.38 83 GLY A C 1
ATOM 667 O O . GLY A 1 83 ? -12.212 -13.474 8.206 1.00 90.38 83 GLY A O 1
ATOM 668 N N . MET A 1 84 ? -12.326 -11.566 9.380 1.00 90.75 84 MET A N 1
ATOM 669 C CA . MET A 1 84 ? -13.009 -10.797 8.333 1.00 90.75 84 MET A CA 1
ATOM 670 C C . MET A 1 84 ? -12.045 -10.170 7.314 1.00 90.75 84 MET A C 1
ATOM 672 O O . MET A 1 84 ? -12.474 -9.647 6.282 1.00 90.75 84 MET A O 1
ATOM 676 N N . ILE A 1 85 ? -10.739 -10.276 7.567 1.00 93.75 85 ILE A N 1
ATOM 677 C CA . ILE A 1 85 ? -9.673 -9.906 6.636 1.00 93.75 85 ILE A CA 1
ATOM 678 C C . ILE A 1 85 ? -9.298 -11.132 5.803 1.00 93.75 85 ILE A C 1
ATOM 680 O O . ILE A 1 85 ? -8.967 -12.187 6.341 1.00 93.75 85 ILE A O 1
ATOM 684 N N . LYS A 1 86 ? -9.317 -10.991 4.478 1.00 93.12 86 LYS A N 1
ATOM 685 C CA . LYS A 1 86 ? -8.940 -12.054 3.543 1.00 93.12 86 LYS A CA 1
ATOM 686 C C . LYS A 1 86 ? -7.699 -11.660 2.762 1.00 93.12 86 LYS A C 1
ATOM 688 O O . LYS A 1 86 ? -7.579 -10.530 2.288 1.00 93.12 86 LYS A O 1
ATOM 693 N N . LYS A 1 87 ? -6.805 -12.630 2.590 1.00 94.25 87 LYS A N 1
ATOM 694 C CA . LYS A 1 87 ? -5.631 -12.509 1.731 1.00 94.25 87 LYS A CA 1
ATOM 695 C C . LYS A 1 87 ? -6.027 -12.768 0.283 1.00 94.25 87 LYS A C 1
ATOM 697 O O . LYS A 1 87 ? -6.689 -13.762 -0.011 1.00 94.25 87 LYS A O 1
ATOM 702 N N . VAL A 1 88 ? -5.658 -11.853 -0.604 1.00 94.06 88 VAL A N 1
ATOM 703 C CA . VAL A 1 88 ? -6.001 -11.884 -2.031 1.00 94.06 88 VAL A CA 1
ATOM 704 C C . VAL A 1 88 ? -4.764 -11.481 -2.838 1.00 94.06 88 VAL A C 1
ATOM 706 O O . VAL A 1 88 ? -3.999 -10.631 -2.381 1.00 94.06 88 VAL A O 1
ATOM 709 N N . PRO A 1 89 ? -4.527 -12.057 -4.026 1.00 94.81 89 PRO A N 1
ATOM 710 C CA . PRO A 1 89 ? -3.454 -11.594 -4.899 1.00 94.81 89 PRO A CA 1
ATOM 711 C C . PRO A 1 89 ? -3.742 -10.188 -5.446 1.00 94.81 89 PRO A C 1
ATOM 713 O O . PRO A 1 89 ? -4.853 -9.895 -5.893 1.00 94.81 89 PRO A O 1
ATOM 716 N N . THR A 1 90 ? -2.727 -9.325 -5.473 1.00 93.56 90 THR A N 1
ATOM 717 C CA . THR A 1 90 ? -2.849 -7.919 -5.909 1.00 93.56 90 THR A CA 1
ATOM 718 C C . THR A 1 90 ? -3.364 -7.782 -7.346 1.00 93.56 90 THR A C 1
ATOM 720 O O . THR A 1 90 ? -4.153 -6.884 -7.632 1.00 93.56 90 THR A O 1
ATOM 723 N N . ASN A 1 91 ? -3.023 -8.727 -8.227 1.00 93.38 91 ASN A N 1
ATOM 724 C CA . ASN A 1 91 ? -3.440 -8.749 -9.637 1.00 93.38 91 ASN A CA 1
ATOM 725 C C . ASN A 1 91 ? -4.966 -8.826 -9.847 1.00 93.38 91 ASN A C 1
ATOM 727 O O . ASN A 1 91 ? -5.460 -8.472 -10.917 1.00 93.38 91 ASN A O 1
ATOM 731 N N . GLN A 1 92 ? -5.720 -9.336 -8.867 1.00 93.12 92 GLN A N 1
ATOM 732 C CA . GLN A 1 92 ? -7.179 -9.500 -8.971 1.00 93.12 92 GLN A CA 1
ATOM 733 C C . GLN A 1 92 ? -7.955 -8.262 -8.508 1.00 93.12 92 GLN A C 1
ATOM 735 O O . GLN A 1 92 ? -9.177 -8.201 -8.672 1.00 93.12 92 GLN A O 1
ATOM 740 N N . ILE A 1 93 ? -7.266 -7.277 -7.929 1.00 94.00 93 ILE A N 1
ATOM 741 C CA . ILE A 1 93 ? -7.891 -6.091 -7.353 1.00 94.00 93 ILE A CA 1
ATOM 742 C C . ILE A 1 93 ? -7.708 -4.906 -8.283 1.00 94.00 93 ILE A C 1
ATOM 744 O O . ILE A 1 93 ? -6.596 -4.545 -8.668 1.00 94.00 93 ILE A O 1
ATOM 748 N N . VAL A 1 94 ? -8.828 -4.253 -8.576 1.00 93.62 94 VAL A N 1
ATOM 749 C CA . VAL A 1 94 ? -8.869 -3.007 -9.331 1.00 93.62 94 VAL A CA 1
ATOM 750 C C . VAL A 1 94 ? -9.226 -1.880 -8.374 1.00 93.62 94 VAL A C 1
ATOM 752 O O . VAL A 1 94 ? -10.347 -1.806 -7.874 1.00 93.62 94 VAL A O 1
ATOM 755 N N . VAL A 1 95 ? -8.273 -0.998 -8.099 1.00 92.19 95 VAL A N 1
ATOM 756 C CA . VAL A 1 95 ? -8.503 0.208 -7.302 1.00 92.19 95 VAL A CA 1
ATOM 757 C C . VAL A 1 95 ? -9.308 1.187 -8.144 1.00 92.19 95 VAL A C 1
ATOM 759 O O . VAL A 1 95 ? -9.026 1.377 -9.328 1.00 92.19 95 VAL A O 1
ATOM 762 N N . THR A 1 96 ? -10.327 1.797 -7.543 1.00 89.31 96 THR A N 1
ATOM 763 C CA . THR A 1 96 ? -11.202 2.761 -8.227 1.00 89.31 96 THR A CA 1
ATOM 764 C C . THR A 1 96 ? -11.230 4.067 -7.434 1.00 89.31 96 THR A C 1
ATOM 766 O O . THR A 1 96 ? -12.154 4.287 -6.650 1.00 89.31 96 THR A O 1
ATOM 769 N N . PRO A 1 97 ? -10.206 4.932 -7.589 1.00 82.81 97 PRO A N 1
ATOM 770 C CA . PRO A 1 97 ? -10.111 6.177 -6.831 1.00 82.81 97 PRO A CA 1
ATOM 771 C C . PRO A 1 97 ? -11.183 7.201 -7.213 1.00 82.81 97 PRO A C 1
ATOM 773 O O . PRO A 1 97 ? -11.614 8.004 -6.385 1.00 82.81 97 PRO A O 1
ATOM 776 N N . ASN A 1 98 ? -11.607 7.186 -8.478 1.00 86.44 98 ASN A N 1
ATOM 777 C CA . ASN A 1 98 ? -12.733 7.955 -8.991 1.00 86.44 98 ASN A CA 1
ATOM 778 C C . ASN A 1 98 ? -13.562 7.077 -9.954 1.00 86.44 98 ASN A C 1
ATOM 780 O O . ASN A 1 98 ? -13.157 5.972 -10.293 1.00 86.44 98 ASN A O 1
ATOM 784 N N . ALA A 1 99 ? -14.729 7.551 -10.402 1.00 78.75 99 ALA A N 1
ATOM 785 C CA . ALA A 1 99 ? -15.626 6.756 -11.252 1.00 78.75 99 ALA A CA 1
ATOM 786 C C . ALA A 1 99 ? -15.096 6.475 -12.677 1.00 78.75 99 ALA A C 1
ATOM 788 O O . ALA A 1 99 ? -15.687 5.667 -13.383 1.00 78.75 99 ALA A O 1
ATOM 789 N N . GLN A 1 100 ? -14.035 7.155 -13.115 1.00 82.88 100 GLN A N 1
ATOM 790 C CA . GLN A 1 100 ? -13.453 7.024 -14.455 1.00 82.88 100 GLN A CA 1
ATOM 791 C C . GLN A 1 100 ? -12.085 6.331 -14.461 1.00 82.88 100 GLN A C 1
ATOM 793 O O . GLN A 1 100 ? -11.674 5.808 -15.494 1.00 82.88 100 GLN A O 1
ATOM 798 N N . SER A 1 101 ? -11.364 6.336 -13.340 1.00 85.38 101 SER A N 1
ATOM 799 C CA . SER A 1 101 ? -10.037 5.759 -13.208 1.00 85.38 101 SER A CA 1
ATOM 800 C C . SER A 1 101 ? -10.116 4.418 -12.498 1.00 85.38 101 SER A C 1
ATOM 802 O O . SER A 1 101 ? -10.513 4.298 -11.339 1.00 85.38 101 SER A O 1
ATOM 804 N N . HIS A 1 102 ? -9.688 3.397 -13.224 1.00 88.88 102 HIS A N 1
ATOM 805 C CA . HIS A 1 102 ? -9.545 2.042 -12.731 1.00 88.88 102 HIS A CA 1
ATOM 806 C C . HIS A 1 102 ? -8.100 1.639 -12.978 1.00 88.88 102 HIS A C 1
ATOM 808 O O . HIS A 1 102 ? -7.639 1.666 -14.117 1.00 88.88 102 HIS A O 1
ATOM 814 N N . VAL A 1 103 ? -7.378 1.306 -11.915 1.00 91.38 103 VAL A N 1
ATOM 815 C CA . VAL A 1 103 ? -5.975 0.885 -11.999 1.00 91.38 103 VAL A CA 1
ATOM 816 C C . VAL A 1 103 ? -5.828 -0.391 -11.193 1.00 91.38 103 VAL A C 1
ATOM 818 O O . VAL A 1 103 ? -6.415 -0.521 -10.117 1.00 91.38 103 VAL A O 1
ATOM 821 N N . ARG A 1 104 ? -5.082 -1.363 -11.712 1.00 92.50 104 ARG A N 1
ATOM 822 C CA . ARG A 1 104 ? -4.819 -2.590 -10.960 1.00 92.50 104 ARG A CA 1
ATOM 823 C C . ARG A 1 104 ? -3.885 -2.304 -9.792 1.00 92.50 104 ARG A C 1
ATOM 825 O O . ARG A 1 104 ? -3.016 -1.437 -9.872 1.00 92.50 104 ARG A O 1
ATOM 832 N N . LEU A 1 105 ? -4.076 -3.019 -8.688 1.00 92.38 105 LEU A N 1
ATOM 833 C CA . LEU A 1 105 ? -3.311 -2.765 -7.470 1.00 92.38 105 LEU A CA 1
ATOM 834 C C . LEU A 1 105 ? -1.817 -3.092 -7.639 1.00 92.38 105 LEU A C 1
ATOM 836 O O . LEU A 1 105 ? -0.985 -2.420 -7.039 1.00 92.38 105 LEU A O 1
ATOM 840 N N . ASP A 1 106 ? -1.460 -4.069 -8.474 1.00 92.50 106 ASP A N 1
ATOM 841 C CA . ASP A 1 106 ? -0.067 -4.430 -8.757 1.00 92.50 106 ASP A CA 1
ATOM 842 C C . ASP A 1 106 ? 0.685 -3.326 -9.518 1.00 92.50 106 ASP A C 1
ATOM 844 O O . ASP A 1 106 ? 1.817 -2.991 -9.173 1.00 92.50 106 ASP A O 1
ATOM 848 N N . GLU A 1 107 ? 0.043 -2.724 -10.519 1.00 90.50 107 GLU A N 1
ATOM 849 C CA . GLU A 1 107 ? 0.578 -1.582 -11.264 1.00 90.50 107 GLU A CA 1
ATOM 850 C C . GLU A 1 107 ? 0.683 -0.349 -10.364 1.00 90.50 107 GLU A C 1
ATOM 852 O O . GLU A 1 107 ? 1.709 0.328 -10.350 1.00 90.50 107 GLU A O 1
ATOM 857 N N . LEU A 1 108 ? -0.349 -0.099 -9.554 1.00 89.56 108 LEU A N 1
ATOM 858 C CA . LEU A 1 108 ? -0.371 1.021 -8.618 1.00 89.56 108 LEU A CA 1
ATOM 859 C C . LEU A 1 108 ? 0.749 0.900 -7.576 1.00 89.56 108 LEU A C 1
ATOM 861 O O . LEU A 1 108 ? 1.417 1.889 -7.283 1.00 89.56 108 LEU A O 1
ATOM 865 N N . ASN A 1 109 ? 0.993 -0.297 -7.040 1.00 90.81 109 ASN A N 1
ATOM 866 C CA . ASN A 1 109 ? 2.089 -0.529 -6.101 1.00 90.81 109 ASN A CA 1
ATOM 867 C C . ASN A 1 109 ? 3.454 -0.261 -6.750 1.00 90.81 109 ASN A C 1
ATOM 869 O O . ASN A 1 109 ? 4.217 0.516 -6.195 1.00 90.81 109 ASN A O 1
ATOM 873 N N . LYS A 1 110 ? 3.709 -0.764 -7.968 1.00 90.12 110 LYS A N 1
ATOM 874 C CA . LYS A 1 110 ? 4.958 -0.476 -8.703 1.00 90.12 110 LYS A CA 1
ATOM 875 C C . LYS A 1 110 ? 5.184 1.021 -8.923 1.00 90.12 110 LYS A C 1
ATOM 877 O O . LYS A 1 110 ? 6.310 1.493 -8.800 1.00 90.12 110 LYS A O 1
ATOM 882 N N . ILE A 1 111 ? 4.125 1.761 -9.260 1.00 88.81 111 ILE A N 1
ATOM 883 C CA . ILE A 1 111 ? 4.212 3.212 -9.471 1.00 88.81 111 ILE A CA 1
ATOM 884 C C . ILE A 1 111 ? 4.566 3.920 -8.163 1.00 88.81 111 ILE A C 1
ATOM 886 O O . ILE A 1 111 ? 5.422 4.798 -8.170 1.00 88.81 111 ILE A O 1
ATOM 890 N N . LEU A 1 112 ? 3.936 3.549 -7.045 1.00 87.31 112 LEU A N 1
ATOM 891 C CA . LEU A 1 112 ? 4.231 4.203 -5.772 1.00 87.31 112 LEU A CA 1
ATOM 892 C C . LEU A 1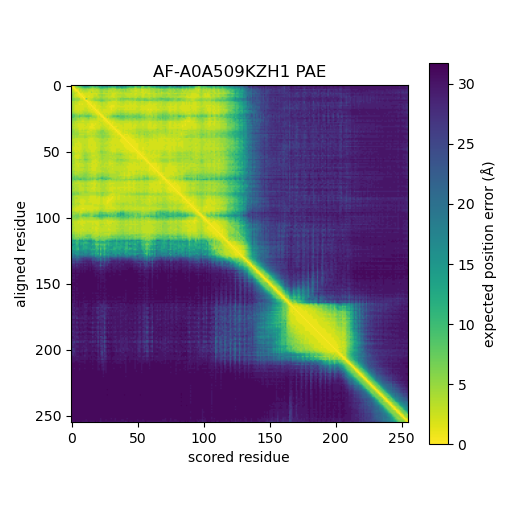 112 ? 5.596 3.832 -5.208 1.00 87.31 112 LEU A C 1
ATOM 894 O O . LEU A 1 112 ? 6.278 4.722 -4.720 1.00 87.31 112 LEU A O 1
ATOM 898 N N . ASP A 1 113 ? 6.017 2.576 -5.329 1.00 87.69 113 ASP A N 1
ATOM 899 C CA . ASP A 1 113 ? 7.354 2.157 -4.904 1.00 87.69 113 ASP A CA 1
ATOM 900 C C . ASP A 1 113 ? 8.432 2.902 -5.716 1.00 87.69 113 ASP A C 1
ATOM 902 O O . ASP A 1 113 ? 9.453 3.315 -5.174 1.00 87.69 113 ASP A O 1
ATOM 906 N N . GLY A 1 114 ? 8.183 3.147 -7.010 1.00 85.81 114 GLY A N 1
ATOM 907 C CA . GLY A 1 114 ? 9.059 3.962 -7.854 1.00 85.81 114 GLY A CA 1
ATOM 908 C C . GLY A 1 114 ? 9.109 5.441 -7.452 1.00 85.81 114 GLY A C 1
ATOM 909 O O . GLY A 1 114 ? 10.172 6.053 -7.537 1.00 85.81 114 GLY A O 1
ATOM 910 N N . ILE A 1 115 ? 7.987 6.011 -6.998 1.00 86.94 115 ILE A N 1
ATOM 911 C CA . ILE A 1 115 ? 7.938 7.389 -6.482 1.00 86.94 115 ILE A CA 1
ATOM 912 C C . ILE A 1 115 ? 8.697 7.480 -5.159 1.00 86.94 115 ILE A C 1
ATOM 914 O O . ILE A 1 115 ? 9.552 8.343 -5.019 1.00 86.94 115 ILE A O 1
ATOM 918 N N . GLU A 1 116 ? 8.446 6.561 -4.228 1.00 84.62 116 GLU A N 1
ATOM 919 C CA . GLU A 1 116 ? 9.109 6.553 -2.921 1.00 84.62 116 GLU A CA 1
ATOM 920 C C . GLU A 1 116 ? 10.621 6.352 -3.050 1.00 84.62 116 GLU A C 1
ATOM 922 O O . GLU A 1 116 ? 11.387 7.103 -2.455 1.00 84.62 116 GLU A O 1
ATOM 927 N N . ALA A 1 117 ? 11.067 5.419 -3.896 1.00 83.81 117 ALA A N 1
ATOM 928 C CA . ALA A 1 117 ? 12.490 5.235 -4.172 1.00 83.81 117 ALA A CA 1
ATOM 929 C C . ALA A 1 117 ? 13.123 6.468 -4.847 1.00 83.81 117 ALA A C 1
ATOM 931 O O . ALA A 1 117 ? 14.283 6.792 -4.590 1.00 83.81 117 ALA A O 1
ATOM 932 N N . GLY A 1 118 ? 12.376 7.163 -5.711 1.00 81.56 118 GLY A N 1
ATOM 933 C CA . GLY A 1 118 ? 12.815 8.407 -6.345 1.00 81.56 118 GLY A CA 1
ATOM 934 C C . GLY A 1 118 ? 12.928 9.571 -5.359 1.00 81.56 118 GLY A C 1
ATOM 935 O O . GLY A 1 118 ? 13.919 10.301 -5.392 1.00 81.56 118 GLY A O 1
ATOM 936 N N . ASP A 1 119 ? 11.956 9.713 -4.458 1.00 79.00 119 ASP A N 1
ATOM 937 C CA . ASP A 1 119 ? 11.955 10.719 -3.395 1.00 79.00 119 ASP A CA 1
ATOM 938 C C . ASP A 1 119 ? 13.094 10.462 -2.396 1.00 79.00 119 ASP A C 1
ATOM 940 O O . ASP A 1 119 ? 13.845 11.382 -2.068 1.00 79.00 119 ASP A O 1
ATOM 944 N N . GLU A 1 120 ? 13.313 9.209 -1.988 1.00 78.62 120 GLU A N 1
ATOM 945 C CA . GLU A 1 120 ? 14.443 8.826 -1.133 1.00 78.62 120 GLU A CA 1
ATOM 946 C C . GLU A 1 120 ? 15.796 9.084 -1.812 1.00 78.62 120 GLU A C 1
ATOM 948 O O . GLU A 1 120 ? 16.720 9.609 -1.185 1.00 78.62 120 GLU A O 1
ATOM 953 N N . ALA A 1 121 ? 15.933 8.767 -3.103 1.00 74.62 121 ALA A N 1
ATOM 954 C CA . ALA A 1 121 ? 17.147 9.059 -3.863 1.00 74.62 121 ALA A CA 1
ATOM 955 C C . ALA A 1 121 ? 17.400 10.572 -3.977 1.00 74.62 121 ALA A C 1
ATOM 957 O O . ALA A 1 121 ? 18.537 11.022 -3.814 1.00 74.62 121 ALA A O 1
ATOM 958 N N . ALA A 1 122 ? 16.351 11.368 -4.202 1.00 80.00 122 ALA A N 1
ATOM 959 C CA . ALA A 1 122 ? 16.442 12.822 -4.252 1.00 80.00 122 ALA A CA 1
ATOM 960 C C . ALA A 1 122 ? 16.809 13.426 -2.887 1.00 80.00 122 ALA A C 1
ATOM 962 O O . ALA A 1 122 ? 17.634 14.338 -2.819 1.00 80.00 122 ALA A O 1
ATOM 963 N N . GLU A 1 123 ? 16.246 12.916 -1.791 1.00 82.56 123 GLU A N 1
ATOM 964 C CA . GLU A 1 123 ? 16.619 13.339 -0.441 1.00 82.56 123 GLU A CA 1
ATOM 965 C C . GLU A 1 123 ? 18.057 12.965 -0.085 1.00 82.56 123 GLU A C 1
ATOM 967 O O . GLU A 1 123 ? 18.767 13.773 0.508 1.00 82.56 123 GLU A O 1
ATOM 972 N N . ASN A 1 124 ? 18.505 11.763 -0.446 1.00 77.81 124 ASN A N 1
ATOM 973 C CA . ASN A 1 124 ? 19.879 11.333 -0.195 1.00 77.81 124 ASN A CA 1
ATOM 974 C C . ASN A 1 124 ? 20.883 12.168 -1.001 1.00 77.81 124 ASN A C 1
ATOM 976 O O . ASN A 1 124 ? 21.906 12.568 -0.455 1.00 77.81 124 ASN A O 1
ATOM 980 N N . MET A 1 125 ? 20.568 12.510 -2.255 1.00 78.62 125 MET A N 1
ATOM 981 C CA . MET A 1 125 ? 21.369 13.441 -3.062 1.00 78.62 125 MET A CA 1
ATOM 982 C C . MET A 1 125 ? 21.444 14.834 -2.421 1.00 78.62 125 MET A C 1
ATOM 984 O O . MET A 1 125 ? 22.532 15.396 -2.332 1.00 78.62 125 MET A O 1
ATOM 988 N N . LYS A 1 126 ? 20.325 15.368 -1.909 1.00 83.38 126 LYS A N 1
ATOM 989 C CA . LYS A 1 126 ? 20.308 16.651 -1.181 1.00 83.38 126 LYS A CA 1
ATOM 990 C C . LYS A 1 126 ? 21.134 16.601 0.105 1.00 83.38 126 LYS A C 1
ATOM 992 O O . LYS A 1 126 ? 21.939 17.491 0.338 1.00 83.38 126 LYS A O 1
ATOM 997 N N . LYS A 1 127 ? 20.996 15.541 0.909 1.00 82.25 127 LYS A N 1
ATOM 998 C CA . LYS A 1 127 ? 21.770 15.350 2.151 1.00 82.25 127 LYS A CA 1
ATOM 999 C C . LYS A 1 127 ? 23.275 15.220 1.879 1.00 82.25 127 LYS A C 1
ATOM 1001 O O . LYS A 1 127 ? 24.081 15.699 2.672 1.00 82.25 127 LYS A O 1
ATOM 1006 N N . LEU A 1 128 ? 23.664 14.583 0.770 1.00 79.75 128 LEU A N 1
ATOM 1007 C CA . LEU A 1 128 ? 25.064 14.476 0.346 1.00 79.75 128 LEU A CA 1
ATOM 1008 C C . LEU A 1 128 ? 25.625 15.812 -0.152 1.00 79.75 128 LEU A C 1
ATOM 1010 O O . LEU A 1 128 ? 26.765 16.124 0.169 1.00 79.75 128 LEU A O 1
ATOM 1014 N N . ASP A 1 129 ? 24.837 16.602 -0.882 1.00 80.00 129 ASP A N 1
ATOM 1015 C CA . ASP A 1 129 ? 25.223 17.946 -1.333 1.00 80.00 129 ASP A CA 1
ATOM 1016 C C . ASP A 1 129 ? 25.377 18.917 -0.144 1.00 80.00 129 ASP A C 1
ATOM 1018 O O . ASP A 1 129 ? 26.404 19.581 0.005 1.00 80.00 129 ASP A O 1
ATOM 1022 N N . GLU A 1 130 ? 24.422 18.900 0.793 1.00 81.75 130 GLU A N 1
ATOM 1023 C CA . GLU A 1 130 ? 24.486 19.658 2.051 1.00 81.75 130 GLU A CA 1
ATOM 1024 C C . GLU A 1 130 ? 25.678 19.230 2.931 1.00 81.75 130 GLU A C 1
ATOM 1026 O O . GLU A 1 130 ? 26.327 20.069 3.560 1.00 81.75 130 GLU A O 1
ATOM 1031 N N . GLY A 1 131 ? 26.007 17.933 2.956 1.00 73.50 131 GLY A N 1
ATOM 1032 C CA . GLY A 1 131 ? 27.159 17.389 3.682 1.00 73.50 131 GLY A CA 1
ATOM 1033 C C . GLY A 1 131 ? 28.512 17.649 3.006 1.00 73.50 131 GLY A C 1
ATOM 1034 O O . GLY A 1 131 ? 29.518 17.823 3.697 1.00 73.50 131 GLY A O 1
ATOM 1035 N N . ALA A 1 132 ? 28.556 17.725 1.673 1.00 65.69 132 ALA A N 1
ATOM 1036 C CA . ALA A 1 132 ? 29.771 17.998 0.902 1.00 65.69 132 ALA A CA 1
ATOM 1037 C C . ALA A 1 132 ? 30.270 19.447 1.063 1.00 65.69 132 ALA A C 1
ATOM 1039 O O . ALA A 1 132 ? 31.456 19.712 0.866 1.00 65.69 132 ALA A O 1
ATOM 1040 N N . GLY A 1 133 ? 29.404 20.374 1.489 1.00 59.16 133 GLY A N 1
ATOM 1041 C CA . GLY A 1 133 ? 29.775 21.755 1.822 1.00 59.16 133 GLY A CA 1
ATOM 1042 C C . GLY A 1 133 ? 30.578 21.921 3.124 1.00 59.16 133 GLY A C 1
ATOM 1043 O O . GLY A 1 133 ? 31.120 22.997 3.370 1.00 59.16 133 GLY A O 1
ATOM 1044 N N . LEU A 1 134 ? 30.691 20.879 3.958 1.00 61.62 134 LEU A N 1
ATOM 1045 C CA . LEU A 1 134 ? 31.370 20.905 5.262 1.00 61.62 134 LEU A CA 1
ATOM 1046 C C . LEU A 1 134 ? 32.738 20.197 5.223 1.00 61.62 134 LEU A C 1
ATOM 1048 O O . LEU A 1 134 ? 33.061 19.370 6.077 1.00 61.62 134 LEU A O 1
ATOM 1052 N N . VAL A 1 135 ? 33.592 20.539 4.253 1.00 57.62 135 VAL A N 1
ATOM 1053 C CA . VAL A 1 135 ? 35.019 20.185 4.330 1.00 57.62 135 VAL A CA 1
ATOM 1054 C C . VAL A 1 135 ? 35.712 21.164 5.280 1.00 57.62 135 VAL A C 1
ATOM 1056 O O . VAL A 1 135 ? 35.892 22.341 4.978 1.00 57.62 135 VAL A O 1
ATOM 1059 N N . SER A 1 136 ? 36.100 20.676 6.461 1.00 53.31 136 SER A N 1
ATOM 1060 C CA . SER A 1 136 ? 36.939 21.428 7.401 1.00 53.31 136 SER A CA 1
ATOM 1061 C C . SER A 1 136 ? 38.321 21.698 6.778 1.00 53.31 136 SER A C 1
ATOM 1063 O O . SER A 1 136 ? 38.938 20.753 6.286 1.00 53.31 136 SER A O 1
ATOM 1065 N N . PRO A 1 137 ? 38.869 22.927 6.848 1.00 60.53 137 PRO A N 1
ATOM 1066 C CA . PRO A 1 137 ? 40.118 23.318 6.176 1.00 60.53 137 PRO A CA 1
ATOM 1067 C C . PRO A 1 137 ? 41.399 22.697 6.769 1.00 60.53 137 PRO A C 1
ATOM 1069 O O . PRO A 1 137 ? 42.490 23.175 6.484 1.00 60.53 137 PRO A O 1
ATOM 1072 N N . ASN A 1 138 ? 41.299 21.657 7.603 1.00 54.84 138 ASN A N 1
ATOM 1073 C CA . ASN A 1 138 ? 42.441 21.082 8.318 1.00 54.84 138 ASN A CA 1
ATOM 1074 C C . ASN A 1 138 ? 42.543 19.552 8.213 1.00 54.84 138 ASN A C 1
ATOM 1076 O O . ASN A 1 138 ? 42.943 18.883 9.165 1.00 54.84 138 ASN A O 1
ATOM 1080 N N . ARG A 1 139 ? 42.151 18.972 7.073 1.00 54.34 139 ARG A N 1
ATOM 1081 C CA . ARG A 1 139 ? 42.460 17.570 6.775 1.00 54.34 139 ARG A CA 1
ATOM 1082 C C . ARG A 1 139 ? 43.641 17.512 5.812 1.00 54.34 139 ARG A C 1
ATOM 1084 O O . ARG A 1 139 ? 43.473 17.548 4.599 1.00 54.34 139 ARG A O 1
ATOM 1091 N N . GLU A 1 140 ? 44.838 17.451 6.384 1.00 52.81 140 GLU A N 1
ATOM 1092 C CA . GLU A 1 140 ? 46.068 17.118 5.671 1.00 52.81 140 GLU A CA 1
ATOM 1093 C C . GLU A 1 140 ? 46.010 15.640 5.250 1.00 52.81 140 GLU A C 1
ATOM 1095 O O . GLU A 1 140 ? 46.317 14.739 6.031 1.00 52.81 140 GLU A O 1
ATOM 1100 N N . GLU A 1 141 ? 45.575 15.368 4.019 1.00 49.59 141 GLU A N 1
ATOM 1101 C CA . GLU A 1 141 ? 45.817 14.074 3.374 1.00 49.59 141 GLU A CA 1
ATOM 1102 C C . GLU A 1 141 ? 47.105 14.146 2.537 1.00 49.59 141 GLU A C 1
ATOM 1104 O O . GLU A 1 141 ? 47.357 15.156 1.871 1.00 49.59 141 GLU A O 1
ATOM 1109 N N . PRO A 1 142 ? 47.954 13.101 2.554 1.00 45.75 142 PRO A N 1
ATOM 1110 C CA . PRO A 1 142 ? 49.212 13.108 1.825 1.00 45.75 142 PRO A CA 1
ATOM 1111 C C . PRO A 1 142 ? 48.946 13.117 0.318 1.00 45.75 142 PRO A C 1
ATOM 1113 O O . PRO A 1 142 ? 48.361 12.187 -0.240 1.00 45.75 142 PRO A O 1
ATOM 1116 N N . ALA A 1 143 ? 49.419 14.182 -0.327 1.00 43.31 143 ALA A N 1
ATOM 1117 C CA . ALA A 1 143 ? 49.360 14.433 -1.757 1.00 43.31 143 ALA A CA 1
ATOM 1118 C C . ALA A 1 143 ? 49.755 13.198 -2.590 1.00 43.31 143 ALA A C 1
ATOM 1120 O O . ALA A 1 143 ? 50.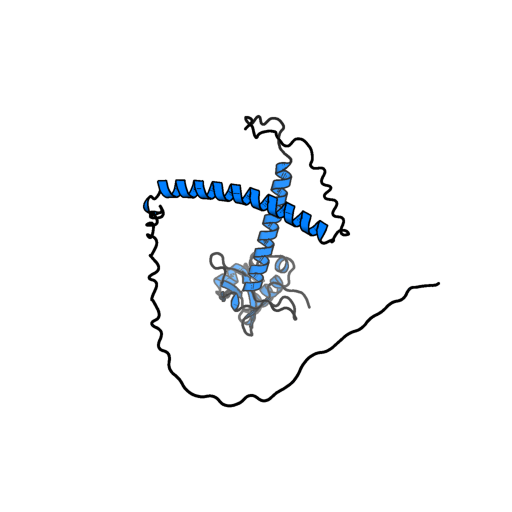936 12.908 -2.807 1.00 43.31 143 ALA A O 1
ATOM 1121 N N . ARG A 1 144 ? 48.753 12.499 -3.135 1.00 50.41 144 ARG A N 1
ATOM 1122 C CA . ARG A 1 144 ? 48.942 11.721 -4.359 1.00 50.41 144 ARG A CA 1
ATOM 1123 C C . ARG A 1 144 ? 49.187 12.733 -5.468 1.00 50.41 144 ARG A C 1
ATOM 1125 O O . ARG A 1 144 ? 48.274 13.445 -5.868 1.00 50.41 144 ARG A O 1
ATOM 1132 N N . LYS A 1 145 ? 50.440 12.805 -5.920 1.00 47.31 145 LYS A N 1
ATOM 1133 C CA . LYS A 1 145 ? 50.863 13.558 -7.102 1.00 47.31 145 LYS A CA 1
ATOM 1134 C C . LYS A 1 145 ? 50.130 13.013 -8.330 1.00 47.31 145 LYS A C 1
ATOM 1136 O O . LYS A 1 145 ? 50.615 12.108 -9.003 1.00 47.31 145 LYS A O 1
ATOM 1141 N N . ILE A 1 146 ? 48.935 13.533 -8.576 1.00 46.72 146 ILE A N 1
ATOM 1142 C CA . ILE A 1 146 ? 48.310 13.517 -9.890 1.00 46.72 146 ILE A CA 1
ATOM 1143 C C . ILE A 1 146 ? 49.037 14.615 -10.653 1.00 46.72 146 ILE A C 1
ATOM 1145 O O . ILE A 1 146 ? 49.071 15.755 -10.202 1.00 46.72 146 ILE A O 1
ATOM 1149 N N . ASN A 1 147 ? 49.712 14.223 -11.731 1.00 39.62 147 ASN A N 1
ATOM 1150 C CA . ASN A 1 147 ? 50.433 15.121 -12.618 1.00 39.62 147 ASN A CA 1
ATOM 1151 C C . ASN A 1 147 ? 49.562 16.337 -12.961 1.00 39.62 147 ASN A C 1
ATOM 1153 O O . ASN A 1 147 ? 48.532 16.209 -13.622 1.00 39.62 147 ASN A O 1
ATOM 1157 N N . GLU A 1 148 ? 50.005 17.497 -12.485 1.00 44.78 148 GLU A N 1
ATOM 1158 C CA . GLU A 1 148 ? 49.643 18.809 -12.995 1.00 44.78 148 GLU A CA 1
ATOM 1159 C C . GLU A 1 148 ? 50.175 18.914 -14.422 1.00 44.78 148 GLU A C 1
ATOM 1161 O O . GLU A 1 148 ? 51.324 19.282 -14.647 1.00 44.78 148 GLU A O 1
ATOM 1166 N N . ASP A 1 149 ? 49.338 18.554 -15.386 1.00 41.62 149 ASP A N 1
ATOM 1167 C CA . ASP A 1 149 ? 49.455 19.068 -16.745 1.00 41.62 149 ASP A CA 1
ATOM 1168 C C . ASP A 1 149 ? 48.053 19.196 -17.343 1.00 41.62 149 ASP A C 1
ATOM 1170 O O . ASP A 1 149 ? 47.651 18.430 -18.206 1.00 41.62 149 ASP A O 1
ATOM 1174 N N . HIS A 1 150 ? 47.259 20.101 -16.764 1.00 44.78 150 HIS A N 1
ATOM 1175 C CA . HIS A 1 150 ? 46.144 20.789 -17.425 1.00 44.78 150 HIS A CA 1
ATOM 1176 C C . HIS A 1 150 ? 45.818 22.066 -16.641 1.00 44.78 150 HIS A C 1
ATOM 1178 O O . HIS A 1 150 ? 44.731 22.267 -16.101 1.00 44.78 150 HIS A O 1
ATOM 1184 N N . SER A 1 151 ? 46.814 22.946 -16.571 1.00 44.34 151 SER A N 1
ATOM 1185 C CA . SER A 1 151 ? 46.580 24.361 -16.316 1.00 44.34 151 SER A CA 1
ATOM 1186 C C . SER A 1 151 ? 46.105 24.994 -17.618 1.00 44.34 151 SER A C 1
ATOM 1188 O O . SER A 1 151 ? 46.829 24.967 -18.605 1.00 44.34 151 SER A O 1
ATOM 1190 N N . GLN A 1 152 ? 44.914 25.590 -17.562 1.00 48.62 152 GLN A N 1
ATOM 1191 C CA . GLN A 1 152 ? 44.438 26.647 -18.460 1.00 48.62 152 GLN A CA 1
ATOM 1192 C C . GLN A 1 152 ? 44.300 26.271 -19.937 1.00 48.62 152 GLN A C 1
ATOM 1194 O O . GLN A 1 152 ? 45.229 26.439 -20.708 1.00 48.62 152 GLN A O 1
ATOM 1199 N N . ASP A 1 153 ? 43.094 25.847 -20.326 1.00 39.47 153 ASP A N 1
ATOM 1200 C CA . ASP A 1 153 ? 42.323 26.484 -21.411 1.00 39.47 153 ASP A CA 1
ATOM 1201 C C . ASP A 1 153 ? 40.948 25.804 -21.581 1.00 39.47 153 ASP A C 1
ATOM 1203 O O . ASP A 1 153 ? 40.592 25.333 -22.652 1.00 39.47 153 ASP A O 1
ATOM 1207 N N . ASP A 1 154 ? 40.126 25.783 -20.527 1.00 43.56 154 ASP A N 1
ATOM 1208 C CA . ASP A 1 154 ? 38.690 25.488 -20.657 1.00 43.56 154 ASP A CA 1
ATOM 1209 C C . ASP A 1 154 ? 37.883 26.759 -20.377 1.00 43.56 154 ASP A C 1
ATOM 1211 O O . ASP A 1 154 ? 37.113 26.881 -19.427 1.00 43.56 154 ASP A O 1
ATOM 1215 N N . LYS A 1 155 ? 38.072 27.748 -21.256 1.00 44.22 155 LYS A N 1
ATOM 1216 C CA . LYS A 1 155 ? 36.986 28.656 -21.636 1.00 44.22 155 LYS A CA 1
ATOM 1217 C C . LYS A 1 155 ? 36.311 28.115 -22.891 1.00 44.22 155 LYS A C 1
ATOM 1219 O O . LYS A 1 155 ? 36.280 28.778 -23.924 1.00 44.22 155 LYS A O 1
ATOM 1224 N N . VAL A 1 156 ? 35.735 26.923 -22.805 1.00 44.81 156 VAL A N 1
ATOM 1225 C CA . VAL A 1 156 ? 34.603 26.601 -23.670 1.00 44.81 156 VAL A CA 1
ATOM 1226 C C . VAL A 1 156 ? 33.363 27.100 -22.952 1.00 44.81 156 VAL A C 1
ATOM 1228 O O . VAL A 1 156 ? 32.888 26.510 -21.989 1.00 44.81 156 VAL A O 1
ATOM 1231 N N . ASN A 1 157 ? 32.910 28.274 -23.388 1.00 44.09 157 ASN A N 1
ATOM 1232 C CA . ASN A 1 157 ? 31.560 28.759 -23.159 1.00 44.09 157 ASN A CA 1
ATOM 1233 C C . ASN A 1 157 ? 30.584 27.600 -23.410 1.00 44.09 157 ASN A C 1
ATOM 1235 O O . ASN A 1 157 ? 30.237 27.337 -24.558 1.00 44.09 157 ASN A O 1
ATOM 1239 N N . ASP A 1 158 ? 30.085 26.967 -22.351 1.00 45.91 158 ASP A N 1
ATOM 1240 C CA . ASP A 1 158 ? 28.807 26.256 -22.393 1.00 45.91 158 ASP A CA 1
ATOM 1241 C C . ASP A 1 158 ? 27.690 27.312 -22.333 1.00 45.91 158 ASP A C 1
ATOM 1243 O O . ASP A 1 158 ? 26.847 27.363 -21.442 1.00 45.91 158 ASP A O 1
ATOM 1247 N N . VAL A 1 159 ? 27.754 28.260 -23.273 1.00 44.16 159 VAL A N 1
ATOM 1248 C CA . VAL A 1 159 ? 26.591 29.040 -23.654 1.00 44.16 159 VAL A CA 1
ATOM 1249 C C . VAL A 1 159 ? 25.823 28.086 -24.543 1.00 44.16 159 VAL A C 1
ATOM 1251 O O . VAL A 1 159 ? 26.160 27.897 -25.711 1.00 44.16 159 VAL A O 1
ATOM 1254 N N . PHE A 1 160 ? 24.820 27.438 -23.957 1.00 50.00 160 PHE A N 1
ATOM 1255 C CA . PHE A 1 160 ? 23.736 26.843 -24.715 1.00 50.00 160 PHE A CA 1
ATOM 1256 C C . PHE A 1 160 ? 23.082 27.976 -25.508 1.00 50.00 160 PHE A C 1
ATOM 1258 O O . PHE A 1 160 ? 22.192 28.668 -25.016 1.00 50.00 160 PHE A O 1
ATOM 1265 N N . ASP A 1 161 ? 23.593 28.215 -26.710 1.00 49.09 161 ASP A N 1
ATOM 1266 C CA . ASP A 1 161 ? 22.931 29.030 -27.707 1.00 49.09 161 ASP A CA 1
ATOM 1267 C C . ASP A 1 161 ? 22.055 28.064 -28.518 1.00 49.09 161 ASP A C 1
ATOM 1269 O O . ASP A 1 161 ? 22.577 27.287 -29.325 1.00 49.09 161 ASP A O 1
ATOM 1273 N N . PRO A 1 162 ? 20.727 28.027 -28.297 1.00 54.22 162 PRO A N 1
ATOM 1274 C CA . PRO A 1 162 ? 19.822 27.135 -29.025 1.00 54.22 162 PRO A CA 1
ATOM 1275 C C . PRO A 1 162 ? 19.754 27.431 -30.538 1.00 54.22 162 PRO A C 1
ATOM 1277 O O . PRO A 1 162 ? 18.950 26.820 -31.242 1.00 54.22 162 PRO A O 1
ATOM 1280 N N . ALA A 1 163 ? 20.565 28.366 -31.046 1.00 54.69 163 ALA A N 1
ATOM 1281 C CA . ALA A 1 163 ? 20.554 28.838 -32.420 1.00 54.69 163 ALA A CA 1
ATOM 1282 C C . ALA A 1 163 ? 21.585 28.180 -33.362 1.00 54.69 163 ALA A C 1
ATOM 1284 O O . ALA A 1 163 ? 21.427 28.336 -34.572 1.00 54.69 163 ALA A O 1
ATOM 1285 N N . ASP A 1 164 ? 22.587 27.422 -32.886 1.00 60.41 164 ASP A N 1
ATOM 1286 C CA . ASP A 1 164 ? 23.573 26.771 -33.778 1.00 60.41 164 ASP A CA 1
ATOM 1287 C C . ASP A 1 164 ? 23.376 25.250 -33.890 1.00 60.41 164 ASP A C 1
ATOM 1289 O O . ASP A 1 164 ? 24.239 24.428 -33.589 1.00 60.41 164 ASP A O 1
ATOM 1293 N N . LEU A 1 165 ? 22.193 24.869 -34.376 1.00 61.22 165 LEU A N 1
ATOM 1294 C CA . LEU A 1 165 ? 21.861 23.509 -34.824 1.00 61.22 165 LEU A CA 1
ATOM 1295 C C . LEU A 1 165 ? 22.452 23.189 -36.212 1.00 61.22 165 LEU A C 1
ATOM 1297 O O . LEU A 1 165 ? 21.955 22.303 -36.910 1.00 61.22 165 LEU A O 1
ATOM 1301 N N . SER A 1 166 ? 23.485 23.911 -36.657 1.00 79.06 166 SER A N 1
ATOM 1302 C CA . SER A 1 166 ? 24.145 23.595 -37.919 1.00 79.06 166 SER A CA 1
ATOM 1303 C C . SER A 1 166 ? 24.836 22.226 -37.838 1.00 79.06 166 SER A C 1
ATOM 1305 O O . SER A 1 166 ? 25.394 21.842 -36.806 1.00 79.06 166 SER A O 1
ATOM 1307 N N . ASP A 1 167 ? 24.849 21.480 -38.948 1.00 77.12 167 ASP A N 1
ATOM 1308 C CA . ASP A 1 167 ? 25.465 20.141 -39.021 1.00 77.12 167 ASP A CA 1
ATOM 1309 C C . ASP A 1 167 ? 26.933 20.127 -38.558 1.00 77.12 167 ASP A C 1
ATOM 1311 O O . ASP A 1 167 ? 27.436 19.110 -38.078 1.00 77.12 167 ASP A O 1
ATOM 1315 N N . LYS A 1 168 ? 27.628 21.267 -38.668 1.00 84.06 168 LYS A N 1
ATOM 1316 C CA . LYS A 1 168 ? 29.010 21.431 -38.208 1.00 84.06 168 LYS A CA 1
ATOM 1317 C C . LYS A 1 168 ? 29.110 21.545 -36.683 1.00 84.06 168 LYS A C 1
ATOM 1319 O O . LYS A 1 168 ? 29.989 20.907 -36.105 1.00 84.06 168 LYS A O 1
ATOM 1324 N N . GLY A 1 169 ? 28.214 22.292 -36.032 1.00 83.00 169 GLY A N 1
ATOM 1325 C CA . GLY A 1 169 ? 28.157 22.388 -34.568 1.00 83.00 169 GLY A CA 1
ATOM 1326 C C . GLY A 1 169 ? 27.855 21.031 -33.925 1.00 83.00 169 GLY A C 1
ATOM 1327 O O . GLY A 1 169 ? 28.580 20.575 -33.038 1.00 83.00 169 GLY A O 1
ATOM 1328 N N . LEU A 1 170 ? 26.872 20.310 -34.476 1.00 85.81 170 LEU A N 1
ATOM 1329 C CA . LEU A 1 170 ? 26.510 18.966 -34.020 1.00 85.81 170 LEU A CA 1
ATOM 1330 C C . LEU A 1 170 ? 27.633 17.938 -34.249 1.00 85.81 170 LEU A C 1
ATOM 1332 O O . LEU A 1 170 ? 27.847 17.049 -33.419 1.00 85.81 170 LEU A O 1
ATOM 1336 N N . ALA A 1 171 ? 28.372 18.044 -35.358 1.00 87.50 171 ALA A N 1
ATOM 1337 C CA . ALA A 1 171 ? 29.521 17.181 -35.626 1.00 87.50 171 ALA A CA 1
ATOM 1338 C C . ALA A 1 171 ? 30.645 17.385 -34.598 1.00 87.50 171 ALA A C 1
ATOM 1340 O O . ALA A 1 171 ? 31.189 16.403 -34.090 1.00 87.50 171 ALA A O 1
ATOM 1341 N N . ASN A 1 172 ? 30.945 18.636 -34.239 1.00 89.12 172 ASN A N 1
ATOM 1342 C CA . ASN A 1 172 ? 31.956 18.952 -33.230 1.00 89.12 172 ASN A CA 1
ATOM 1343 C C . ASN A 1 172 ? 31.551 18.440 -31.840 1.00 89.12 172 ASN A C 1
ATOM 1345 O O . ASN A 1 172 ? 32.368 17.826 -31.153 1.00 89.12 172 ASN A O 1
ATOM 1349 N N . GLN A 1 173 ? 30.279 18.594 -31.460 1.00 90.06 173 GLN A N 1
ATOM 1350 C CA . GLN A 1 173 ? 29.751 18.056 -30.203 1.00 90.06 173 GLN A CA 1
ATOM 1351 C C . GLN A 1 173 ? 29.879 16.525 -30.136 1.00 90.06 173 GLN A C 1
ATOM 1353 O O . GLN A 1 173 ? 30.350 15.976 -29.138 1.00 90.06 173 GLN A O 1
ATOM 1358 N N . ARG A 1 174 ? 29.511 15.818 -31.214 1.00 91.81 174 ARG A N 1
ATOM 1359 C CA . ARG A 1 174 ? 29.648 14.353 -31.285 1.00 91.81 174 ARG A CA 1
ATOM 1360 C C . ARG A 1 174 ? 31.104 13.905 -31.251 1.00 91.81 174 ARG A C 1
ATOM 1362 O O . ARG A 1 174 ? 31.404 12.902 -30.610 1.00 91.81 174 ARG A O 1
ATOM 1369 N N . ALA A 1 175 ? 32.003 14.634 -31.908 1.00 92.62 175 ALA A N 1
ATOM 1370 C CA . ALA A 1 175 ? 33.431 14.335 -31.880 1.00 92.62 175 ALA A CA 1
ATOM 1371 C C . ALA A 1 175 ? 34.014 14.486 -30.464 1.00 92.62 175 ALA A C 1
ATOM 1373 O O . ALA A 1 175 ? 34.739 13.601 -30.011 1.00 92.62 175 ALA A O 1
ATOM 1374 N N . ALA A 1 176 ? 33.640 1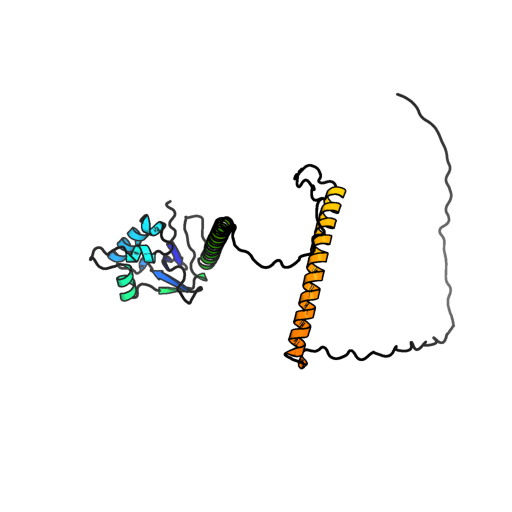5.545 -29.738 1.00 92.31 176 ALA A N 1
ATOM 1375 C CA . ALA A 1 176 ? 34.055 15.756 -28.352 1.00 92.31 176 ALA A CA 1
ATOM 1376 C C . ALA A 1 176 ? 33.508 14.665 -27.411 1.00 92.31 176 ALA A C 1
ATOM 1378 O O . ALA A 1 176 ? 34.258 14.081 -26.626 1.00 92.31 176 ALA A O 1
ATOM 1379 N N . GLN A 1 177 ? 32.223 14.315 -27.542 1.00 94.06 177 GLN A N 1
ATOM 1380 C CA . GLN A 1 177 ? 31.611 13.231 -26.769 1.00 94.06 177 GLN A CA 1
ATOM 1381 C C . GLN A 1 177 ? 32.272 11.874 -27.061 1.00 94.06 177 GLN A C 1
ATOM 1383 O O . GLN A 1 177 ? 32.559 11.111 -26.140 1.00 94.06 177 GLN A O 1
ATOM 1388 N N . ALA A 1 178 ? 32.561 11.581 -28.332 1.00 94.56 178 ALA A N 1
ATOM 1389 C CA . ALA A 1 178 ? 33.236 10.351 -28.732 1.00 94.56 178 ALA A CA 1
ATOM 1390 C C . ALA A 1 178 ? 34.672 10.274 -28.191 1.00 94.56 178 ALA A C 1
ATOM 1392 O O . ALA A 1 178 ? 35.097 9.206 -27.754 1.00 94.56 178 ALA A O 1
ATOM 1393 N N . ALA A 1 179 ? 35.411 11.387 -28.177 1.00 94.56 179 ALA A N 1
ATOM 1394 C CA . ALA A 1 179 ? 36.759 11.438 -27.616 1.00 94.56 179 ALA A CA 1
ATOM 1395 C C . ALA A 1 179 ? 36.764 11.133 -26.108 1.00 94.56 179 ALA A C 1
ATOM 1397 O O . ALA A 1 179 ? 37.596 10.347 -25.650 1.00 94.56 179 ALA A O 1
ATOM 1398 N N . LYS A 1 180 ? 35.794 11.680 -25.363 1.00 94.38 180 LYS A N 1
ATOM 1399 C CA . LYS A 1 180 ? 35.600 11.387 -23.935 1.00 94.38 180 LYS A CA 1
ATOM 1400 C C . LYS A 1 180 ? 35.238 9.918 -23.691 1.00 94.38 180 LYS A C 1
ATOM 1402 O O . LYS A 1 180 ? 35.857 9.253 -22.870 1.00 94.38 180 LYS A O 1
ATOM 1407 N N . LEU A 1 181 ? 34.303 9.369 -24.464 1.00 95.25 181 LEU A N 1
ATOM 1408 C CA . LEU A 1 181 ? 33.955 7.948 -24.355 1.00 95.25 181 LEU A CA 1
ATOM 1409 C C . LEU A 1 181 ? 35.139 7.038 -24.700 1.00 95.25 181 LEU A C 1
ATOM 1411 O O . LEU A 1 181 ? 35.316 5.992 -24.085 1.00 95.25 181 LEU A O 1
ATOM 1415 N N . ALA A 1 182 ? 35.980 7.429 -25.658 1.00 94.31 182 ALA A N 1
ATOM 1416 C CA . ALA A 1 182 ? 37.164 6.662 -26.020 1.00 94.31 182 ALA A CA 1
ATOM 1417 C C . ALA A 1 182 ? 38.235 6.662 -24.916 1.00 94.31 182 ALA A C 1
ATOM 1419 O O . ALA A 1 182 ? 38.935 5.658 -24.767 1.00 94.31 182 ALA A O 1
ATOM 1420 N N . SER A 1 183 ? 38.394 7.747 -24.149 1.00 93.38 183 SER A N 1
ATOM 1421 C CA . SER A 1 183 ? 39.323 7.768 -23.011 1.00 93.38 183 SER A CA 1
ATOM 1422 C C . SER A 1 183 ? 38.796 6.931 -21.844 1.00 93.38 183 SER A C 1
ATOM 1424 O O . SER A 1 183 ? 39.538 6.108 -21.308 1.00 93.38 183 SER A O 1
ATOM 1426 N N . GLU A 1 184 ? 37.508 7.049 -21.522 1.00 93.25 184 GLU A N 1
ATOM 1427 C CA . GLU A 1 184 ? 36.839 6.223 -20.510 1.00 93.25 184 GLU A CA 1
ATOM 1428 C C . GLU A 1 184 ? 36.889 4.732 -20.870 1.00 93.25 184 GLU A C 1
ATOM 1430 O O . GLU A 1 184 ? 37.265 3.904 -20.042 1.00 93.25 184 GLU A O 1
ATOM 1435 N N . ALA A 1 185 ? 36.613 4.384 -22.130 1.00 95.88 185 ALA A N 1
ATOM 1436 C CA . ALA A 1 185 ? 36.685 3.008 -22.610 1.00 95.88 185 ALA A CA 1
ATOM 1437 C C . ALA A 1 185 ? 38.101 2.430 -22.505 1.00 95.88 185 ALA A C 1
ATOM 1439 O O . ALA A 1 185 ? 38.254 1.272 -22.135 1.00 95.88 185 ALA A O 1
ATOM 1440 N N . LYS A 1 186 ? 39.149 3.215 -22.786 1.00 95.62 186 LYS A N 1
ATOM 1441 C CA . LYS A 1 186 ? 40.539 2.758 -22.609 1.00 95.62 186 LYS A CA 1
ATOM 1442 C C . LYS A 1 186 ? 40.850 2.446 -21.148 1.00 95.62 186 LYS A C 1
ATOM 1444 O O . LYS A 1 186 ? 41.472 1.422 -20.881 1.00 95.62 186 LYS A O 1
ATOM 1449 N N . MET A 1 187 ? 40.401 3.292 -20.220 1.00 94.62 187 MET A N 1
ATOM 1450 C CA . MET A 1 187 ? 40.568 3.043 -18.785 1.00 94.62 187 MET A CA 1
ATOM 1451 C C . MET A 1 187 ? 39.796 1.797 -18.342 1.00 94.62 187 MET A C 1
ATOM 1453 O O . MET A 1 187 ? 40.343 0.953 -17.640 1.00 94.62 187 MET A O 1
ATOM 1457 N N . LEU A 1 188 ? 38.561 1.634 -18.819 1.00 95.31 188 LEU A N 1
ATOM 1458 C CA . LEU A 1 188 ? 37.725 0.479 -18.497 1.00 95.31 188 LEU A CA 1
ATOM 1459 C C . LEU A 1 188 ? 38.284 -0.823 -19.084 1.00 95.31 188 LEU A C 1
ATOM 1461 O O . LEU A 1 188 ? 38.261 -1.850 -18.415 1.00 95.31 188 LEU A O 1
ATOM 1465 N N . ILE A 1 189 ? 38.833 -0.786 -20.302 1.00 95.44 189 ILE A N 1
ATOM 1466 C CA . ILE A 1 189 ? 39.517 -1.935 -20.906 1.00 95.44 189 ILE A CA 1
ATOM 1467 C C . ILE A 1 189 ? 40.755 -2.300 -20.082 1.00 95.44 189 ILE A C 1
ATOM 1469 O O . ILE A 1 189 ? 40.933 -3.476 -19.775 1.00 95.44 189 ILE A O 1
ATOM 1473 N N . ALA A 1 190 ? 41.570 -1.321 -19.680 1.00 95.56 190 ALA A N 1
ATOM 1474 C CA . ALA A 1 190 ? 42.746 -1.574 -18.849 1.00 95.56 190 ALA A CA 1
ATOM 1475 C C . ALA A 1 190 ? 42.373 -2.201 -17.492 1.00 95.56 190 ALA A C 1
ATOM 1477 O O . ALA A 1 190 ? 42.976 -3.196 -17.093 1.00 95.56 190 ALA A O 1
ATOM 1478 N N . GLU A 1 191 ? 41.333 -1.694 -16.823 1.00 94.06 191 GLU A N 1
ATOM 1479 C CA . GLU A 1 191 ? 40.855 -2.280 -15.563 1.00 94.06 191 GLU A CA 1
ATOM 1480 C C . GLU A 1 191 ? 40.259 -3.677 -15.780 1.00 94.06 191 GLU A C 1
ATOM 1482 O O . GLU A 1 191 ? 40.514 -4.591 -14.999 1.00 94.06 191 GLU A O 1
ATOM 1487 N N . SER A 1 192 ? 39.524 -3.885 -16.880 1.00 95.81 192 SER A N 1
ATOM 1488 C CA . SER A 1 192 ? 38.973 -5.201 -17.214 1.00 95.81 192 SER A CA 1
ATOM 1489 C C . SER A 1 192 ? 40.067 -6.247 -17.430 1.00 95.81 192 SER A C 1
ATOM 1491 O O . SER A 1 192 ? 39.911 -7.382 -16.992 1.00 95.81 192 SER A O 1
ATOM 1493 N N . GLN A 1 193 ? 41.192 -5.862 -18.042 1.00 94.44 193 GLN A N 1
ATOM 1494 C CA . GLN A 1 193 ? 42.337 -6.746 -18.249 1.00 94.44 193 GLN A CA 1
ATOM 1495 C C . GLN A 1 193 ? 43.010 -7.094 -16.922 1.00 94.44 193 GLN A C 1
ATOM 1497 O O . GLN A 1 193 ? 43.260 -8.269 -16.670 1.00 94.44 193 GLN A O 1
ATOM 1502 N N . ARG A 1 194 ? 43.207 -6.111 -16.033 1.00 95.12 194 ARG A N 1
ATOM 1503 C CA . ARG A 1 194 ? 43.749 -6.365 -14.690 1.00 95.12 194 ARG A CA 1
ATOM 1504 C C . ARG A 1 194 ? 42.867 -7.334 -13.896 1.00 95.12 194 ARG A C 1
ATOM 1506 O O . ARG A 1 194 ? 43.367 -8.279 -13.298 1.00 95.12 194 ARG A O 1
ATOM 1513 N N . LEU A 1 195 ? 41.547 -7.141 -13.942 1.00 93.12 195 LEU A N 1
ATOM 1514 C CA . LEU A 1 195 ? 40.582 -8.029 -13.285 1.00 93.12 195 LEU A CA 1
ATOM 1515 C C . LEU A 1 195 ? 40.569 -9.437 -13.894 1.00 93.12 195 LEU A C 1
ATOM 1517 O O . LEU A 1 195 ? 40.379 -10.415 -13.175 1.00 93.12 195 LEU A O 1
ATOM 1521 N N . GLN A 1 196 ? 40.772 -9.561 -15.208 1.00 91.12 196 GLN A N 1
ATOM 1522 C CA . GLN A 1 196 ? 40.913 -10.862 -15.865 1.00 91.12 196 GLN A CA 1
ATOM 1523 C C . GLN A 1 196 ? 42.190 -11.584 -15.427 1.00 91.12 196 GLN A C 1
ATOM 1525 O O . GLN A 1 196 ? 42.137 -12.783 -15.164 1.00 91.12 196 GLN A O 1
ATOM 1530 N N . GLU A 1 197 ? 43.308 -10.868 -15.298 1.00 91.44 197 GLU A N 1
ATOM 1531 C CA . GLU A 1 197 ? 44.564 -11.420 -14.783 1.00 91.44 197 GLU A CA 1
ATOM 1532 C C . GLU A 1 197 ? 44.415 -11.897 -13.332 1.00 91.44 197 GLU A C 1
ATOM 1534 O O . GLU A 1 197 ? 44.739 -13.048 -13.034 1.00 91.44 197 GLU A O 1
ATOM 1539 N N . GLU A 1 198 ? 43.819 -11.078 -12.458 1.00 90.62 198 GLU A N 1
ATOM 1540 C CA . GLU A 1 198 ? 43.500 -11.469 -11.078 1.00 90.62 198 GLU A CA 1
ATOM 1541 C C . GLU A 1 198 ? 42.583 -12.708 -11.039 1.00 90.62 198 GLU A C 1
ATOM 1543 O O . GLU A 1 198 ? 42.816 -13.646 -10.274 1.00 90.62 198 GLU A O 1
ATOM 1548 N N . ALA A 1 199 ? 41.563 -12.764 -11.903 1.00 91.81 199 ALA A N 1
ATOM 1549 C CA . ALA A 1 199 ? 40.664 -13.912 -11.992 1.00 91.81 199 ALA A CA 1
ATOM 1550 C C . ALA A 1 199 ? 41.380 -15.194 -12.453 1.00 91.81 199 ALA A C 1
ATOM 1552 O O . ALA A 1 199 ? 41.053 -16.284 -11.982 1.00 91.81 199 ALA A O 1
ATOM 1553 N N . TRP A 1 200 ? 42.362 -15.082 -13.349 1.00 91.75 200 TRP A N 1
ATOM 1554 C CA . TRP A 1 200 ? 43.164 -16.209 -13.824 1.00 91.75 200 TRP A CA 1
ATOM 1555 C C . TRP A 1 200 ? 44.162 -16.731 -12.794 1.00 91.75 200 TRP A C 1
ATOM 1557 O O . TRP A 1 200 ? 44.467 -17.927 -12.802 1.00 91.75 200 TRP A O 1
ATOM 1567 N N . ASP A 1 201 ? 44.688 -15.858 -11.940 1.00 89.06 201 ASP A N 1
ATOM 1568 C CA . ASP A 1 201 ? 45.541 -16.262 -10.824 1.00 89.06 201 ASP A CA 1
ATOM 1569 C C . ASP A 1 201 ? 44.730 -16.981 -9.741 1.00 89.06 201 ASP A C 1
ATOM 1571 O O . ASP A 1 201 ? 45.195 -17.970 -9.172 1.00 89.06 201 ASP A O 1
ATOM 1575 N N . LEU A 1 202 ? 43.490 -16.542 -9.506 1.00 89.44 202 LEU A N 1
ATOM 1576 C CA . LEU A 1 202 ? 42.569 -17.190 -8.571 1.00 89.44 202 LEU A CA 1
ATOM 1577 C C . LEU A 1 202 ? 42.010 -18.517 -9.105 1.00 89.44 202 LEU A C 1
ATOM 1579 O O . LEU A 1 202 ? 41.851 -19.466 -8.336 1.00 89.44 202 LEU A O 1
ATOM 1583 N N . ASN A 1 203 ? 41.712 -18.604 -10.404 1.00 86.38 203 ASN A N 1
ATOM 1584 C CA . ASN A 1 203 ? 41.251 -19.831 -11.047 1.00 86.38 203 ASN A CA 1
ATOM 1585 C C . ASN A 1 203 ? 41.964 -20.064 -12.397 1.00 86.38 203 ASN A C 1
ATOM 1587 O O . ASN A 1 203 ? 41.540 -19.534 -13.432 1.00 86.38 203 ASN A O 1
ATOM 1591 N N . PRO A 1 204 ? 43.003 -20.921 -12.415 1.00 83.12 204 PRO A N 1
ATOM 1592 C CA . PRO A 1 204 ? 43.773 -21.224 -13.619 1.00 83.12 204 PRO A CA 1
ATOM 1593 C C . PRO A 1 204 ? 42.972 -21.871 -14.759 1.00 83.12 204 PRO A C 1
ATOM 1595 O O . PRO A 1 204 ? 43.422 -21.818 -15.902 1.00 83.12 204 PRO A O 1
ATOM 1598 N N . GLU A 1 205 ? 41.803 -22.464 -14.489 1.00 82.81 205 GLU A N 1
ATOM 1599 C CA . GLU A 1 205 ? 40.946 -23.090 -15.511 1.00 82.81 205 GLU A CA 1
ATOM 1600 C C . GLU A 1 205 ? 40.201 -22.065 -16.382 1.00 82.81 205 GLU A C 1
ATOM 1602 O O . GLU A 1 205 ? 39.737 -22.399 -17.470 1.00 82.81 205 GLU A O 1
ATOM 1607 N N . LEU A 1 206 ? 40.109 -20.806 -15.936 1.00 78.25 206 LEU A N 1
ATOM 1608 C CA . LEU A 1 206 ? 39.505 -19.707 -16.699 1.00 78.25 206 LEU A CA 1
ATOM 1609 C C . LEU A 1 206 ? 40.463 -19.105 -17.739 1.00 78.25 206 LEU A C 1
ATOM 1611 O O . LEU A 1 206 ? 40.049 -18.246 -18.526 1.00 78.25 206 LEU A O 1
ATOM 1615 N N . LYS A 1 207 ? 41.738 -19.525 -17.754 1.00 80.75 207 LYS A N 1
ATOM 1616 C CA . LYS A 1 207 ? 42.705 -19.084 -18.766 1.00 80.75 207 LYS A CA 1
ATOM 1617 C C . LYS A 1 207 ? 42.257 -19.606 -20.138 1.00 80.75 207 LYS A C 1
ATOM 1619 O O . LYS A 1 207 ? 42.097 -20.819 -20.294 1.00 80.75 207 LYS A O 1
ATOM 1624 N N . PRO A 1 208 ? 42.054 -18.736 -21.147 1.00 76.69 208 PRO A N 1
ATOM 1625 C CA . PRO A 1 208 ? 41.673 -19.196 -22.474 1.00 76.69 208 PRO A CA 1
ATOM 1626 C C . PRO A 1 208 ? 42.756 -20.130 -23.027 1.00 76.69 208 PRO A C 1
ATOM 1628 O O . PRO A 1 208 ? 43.949 -19.821 -22.978 1.00 76.69 208 PRO A O 1
ATOM 1631 N N . ALA A 1 209 ? 42.338 -21.289 -23.539 1.00 71.06 209 ALA A N 1
ATOM 1632 C CA . ALA A 1 209 ? 43.251 -22.253 -24.138 1.00 71.06 209 ALA A CA 1
ATOM 1633 C C . ALA A 1 209 ? 43.989 -21.615 -25.335 1.00 71.06 209 ALA A C 1
ATOM 1635 O O . ALA A 1 209 ? 43.365 -20.872 -26.100 1.00 71.06 209 ALA A O 1
ATOM 1636 N N . PRO A 1 210 ? 45.290 -21.897 -25.538 1.00 67.12 210 PRO A N 1
ATOM 1637 C CA . PRO A 1 210 ? 46.022 -21.378 -26.687 1.00 67.12 210 PRO A CA 1
ATOM 1638 C C . PRO A 1 210 ? 45.337 -21.785 -27.997 1.00 67.12 210 PRO A C 1
ATOM 1640 O O . PRO A 1 210 ? 45.146 -22.975 -28.252 1.00 67.12 210 PRO A O 1
ATOM 1643 N N . GLU A 1 211 ? 44.988 -20.815 -28.847 1.00 59.00 211 GLU A N 1
ATOM 1644 C CA . GLU A 1 211 ? 44.516 -21.109 -30.201 1.00 59.00 211 GLU A CA 1
ATOM 1645 C C . GLU A 1 211 ? 45.624 -21.839 -30.977 1.00 59.00 211 GLU A C 1
ATOM 1647 O O . GLU A 1 211 ? 46.681 -21.278 -31.290 1.00 59.00 211 GLU A O 1
ATOM 1652 N N . GLU A 1 212 ? 45.387 -23.108 -31.312 1.00 53.41 212 GLU A N 1
ATOM 1653 C CA . GLU A 1 212 ? 46.232 -23.844 -32.245 1.00 53.41 212 GLU A CA 1
ATOM 1654 C C . GLU A 1 212 ? 46.242 -23.116 -33.595 1.00 53.41 212 GLU A C 1
ATOM 1656 O O . GLU A 1 212 ? 45.225 -22.998 -34.286 1.00 53.41 212 GLU A O 1
ATOM 1661 N N . LYS A 1 213 ? 47.422 -22.626 -33.991 1.00 48.78 213 LYS A N 1
ATOM 1662 C CA . LYS A 1 213 ? 47.653 -21.995 -35.293 1.00 48.78 213 LYS A CA 1
ATOM 1663 C C . LYS A 1 213 ? 47.269 -22.973 -36.406 1.00 48.78 213 LYS A C 1
ATOM 1665 O O . LYS A 1 213 ? 48.045 -23.862 -36.758 1.00 48.78 213 LYS A O 1
ATOM 1670 N N . LYS A 1 214 ? 46.089 -22.795 -37.008 1.00 45.53 214 LYS A N 1
ATOM 1671 C CA . LYS A 1 214 ? 45.700 -23.541 -38.210 1.00 45.53 214 LYS A CA 1
ATOM 1672 C C . LYS A 1 214 ? 46.670 -23.193 -39.340 1.00 45.53 214 LYS A C 1
ATOM 1674 O O . LYS A 1 214 ? 46.723 -22.057 -39.808 1.00 45.53 214 LYS A O 1
ATOM 1679 N N . ALA A 1 215 ? 47.449 -24.186 -39.766 1.00 45.97 215 ALA A N 1
ATOM 1680 C CA . ALA A 1 215 ? 48.354 -24.083 -40.904 1.00 45.97 215 ALA A CA 1
ATOM 1681 C C . ALA A 1 215 ? 47.597 -23.629 -42.173 1.00 45.97 215 ALA A C 1
ATOM 1683 O O . ALA A 1 215 ? 46.443 -24.023 -42.379 1.00 45.97 215 ALA A O 1
ATOM 1684 N N . PRO A 1 216 ? 48.218 -22.828 -43.059 1.00 46.50 216 PRO A N 1
ATOM 1685 C CA . PRO A 1 216 ? 47.544 -22.312 -44.243 1.00 46.50 216 PRO A CA 1
ATOM 1686 C C . PRO A 1 216 ? 47.196 -23.456 -45.207 1.00 46.50 216 PRO A C 1
ATOM 1688 O O . PRO A 1 216 ? 48.069 -24.151 -45.734 1.00 46.50 216 PRO A O 1
ATOM 1691 N N . VAL A 1 217 ? 45.900 -23.648 -45.465 1.00 44.50 217 VAL A N 1
ATOM 1692 C CA . VAL A 1 217 ? 45.393 -24.650 -46.411 1.00 44.50 217 VAL A CA 1
ATOM 1693 C C . VAL A 1 217 ? 45.770 -24.240 -47.839 1.00 44.50 217 VAL A C 1
ATOM 1695 O O . VAL A 1 217 ? 45.286 -23.242 -48.376 1.00 44.50 217 VAL A O 1
ATOM 1698 N N . LYS A 1 218 ? 46.635 -25.033 -48.483 1.00 42.03 218 LYS A N 1
ATOM 1699 C CA . LYS A 1 218 ? 47.015 -24.875 -49.896 1.00 42.03 218 LYS A CA 1
ATOM 1700 C C . LYS A 1 218 ? 45.781 -25.039 -50.798 1.00 42.03 218 LYS A C 1
ATOM 1702 O O . LYS A 1 218 ? 45.197 -26.119 -50.871 1.00 42.03 218 LYS A O 1
ATOM 1707 N N . LYS A 1 219 ? 45.410 -23.983 -51.535 1.00 40.28 219 LYS A N 1
ATOM 1708 C CA . LYS A 1 219 ? 44.377 -24.021 -52.588 1.00 40.28 219 LYS A CA 1
ATOM 1709 C C . LYS A 1 219 ? 44.782 -25.010 -53.690 1.00 40.28 219 LYS A C 1
ATOM 1711 O O . LYS A 1 219 ? 45.724 -24.767 -54.442 1.00 40.28 219 LYS A O 1
ATOM 1716 N N . LYS A 1 220 ? 44.049 -26.119 -53.813 1.00 38.56 220 LYS A N 1
ATOM 1717 C CA . LYS A 1 220 ? 44.203 -27.095 -54.900 1.00 38.56 220 LYS A CA 1
ATOM 1718 C C . LYS A 1 220 ? 43.541 -26.532 -56.164 1.00 38.56 220 LYS A C 1
ATOM 1720 O O . LYS A 1 220 ? 42.319 -26.465 -56.259 1.00 38.56 220 LYS A O 1
ATOM 1725 N N . VAL A 1 221 ? 44.351 -26.097 -57.129 1.00 44.00 221 VAL A N 1
ATOM 1726 C CA . VAL A 1 221 ? 43.893 -25.663 -58.459 1.00 44.00 221 VAL A CA 1
ATOM 1727 C C . VAL A 1 221 ? 43.365 -26.884 -59.217 1.00 44.00 221 VAL A C 1
ATOM 1729 O O . VAL A 1 221 ? 44.137 -27.714 -59.693 1.00 44.00 221 VAL A O 1
ATOM 1732 N N . VAL A 1 222 ? 42.042 -27.008 -59.342 1.00 40.84 222 VAL A N 1
ATOM 1733 C CA . VAL A 1 222 ? 41.426 -27.999 -60.234 1.00 40.84 222 VAL A CA 1
ATOM 1734 C C . VAL A 1 222 ? 41.434 -27.434 -61.654 1.00 40.84 222 VAL A C 1
ATOM 1736 O O . VAL A 1 222 ? 40.649 -26.552 -62.002 1.00 40.84 222 VAL A O 1
ATOM 1739 N N . ARG A 1 223 ? 42.342 -27.955 -62.487 1.00 35.66 223 ARG A N 1
ATOM 1740 C CA . ARG A 1 223 ? 42.334 -27.781 -63.947 1.00 35.66 223 ARG A CA 1
ATOM 1741 C C . ARG A 1 223 ? 40.993 -28.279 -64.508 1.00 35.66 223 ARG A C 1
ATOM 1743 O O . ARG A 1 223 ? 40.762 -29.485 -64.567 1.00 35.66 223 ARG A O 1
ATOM 1750 N N . LYS A 1 224 ? 40.123 -27.371 -64.963 1.00 33.88 224 LYS A N 1
ATOM 1751 C CA . LYS A 1 224 ? 38.954 -27.731 -65.782 1.00 33.88 224 LYS A CA 1
ATOM 1752 C C . LYS A 1 224 ? 39.440 -28.173 -67.168 1.00 33.88 224 LYS A C 1
ATOM 1754 O O . LYS A 1 224 ? 39.947 -27.362 -67.939 1.00 33.88 224 LYS A O 1
ATOM 1759 N N . LYS A 1 225 ? 39.300 -29.470 -67.470 1.00 32.94 225 LYS A N 1
ATOM 1760 C CA . LYS A 1 225 ? 39.457 -30.023 -68.823 1.00 32.94 225 LYS A CA 1
ATOM 1761 C C . LYS A 1 225 ? 38.399 -29.404 -69.739 1.00 32.94 225 LYS A C 1
ATOM 1763 O O . LYS A 1 225 ? 37.206 -29.470 -69.458 1.00 32.94 225 LYS A O 1
ATOM 1768 N N . ALA A 1 226 ? 38.865 -28.816 -70.834 1.00 34.75 226 ALA A N 1
ATOM 1769 C CA . ALA A 1 226 ? 38.039 -28.355 -71.934 1.00 34.75 226 ALA A CA 1
ATOM 1770 C C . ALA A 1 226 ? 37.404 -29.548 -72.664 1.00 34.75 226 ALA A C 1
ATOM 1772 O O . ALA A 1 226 ? 38.110 -30.470 -73.068 1.00 34.75 226 ALA A O 1
ATOM 1773 N N . VAL A 1 227 ? 36.094 -29.485 -72.907 1.00 34.69 227 VAL A N 1
ATOM 1774 C CA . VAL A 1 227 ? 35.431 -30.270 -73.955 1.00 34.69 227 VAL A CA 1
ATOM 1775 C C . VAL A 1 227 ? 34.644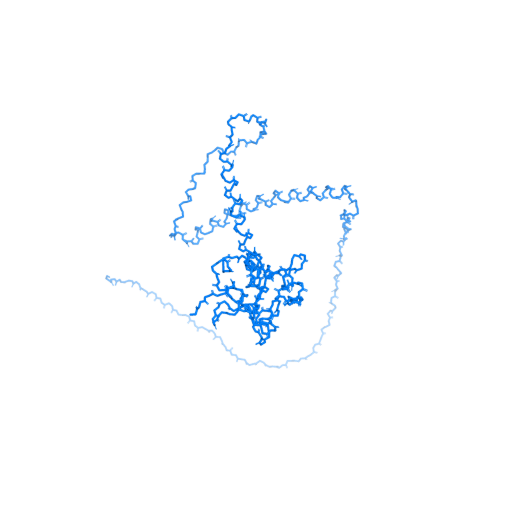 -29.295 -74.827 1.00 34.69 227 VAL A C 1
ATOM 1777 O O . VAL A 1 227 ? 33.654 -28.706 -74.405 1.00 34.69 227 VAL A O 1
ATOM 1780 N N . LYS A 1 228 ? 35.143 -29.087 -76.050 1.00 32.44 228 LYS A N 1
ATOM 1781 C CA . LYS A 1 228 ? 34.470 -28.382 -77.148 1.00 32.44 228 LYS A CA 1
ATOM 1782 C C . LYS A 1 228 ? 33.803 -29.413 -78.067 1.00 32.44 228 LYS A C 1
ATOM 1784 O O . LYS A 1 228 ? 34.525 -30.243 -78.611 1.00 32.44 228 LYS A O 1
ATOM 1789 N N . LYS A 1 229 ? 32.503 -29.265 -78.353 1.00 29.45 229 LYS A N 1
ATOM 1790 C CA . LYS A 1 229 ? 31.871 -29.349 -79.702 1.00 29.45 229 LYS A CA 1
ATOM 1791 C C . LYS A 1 229 ? 30.342 -29.210 -79.558 1.00 29.45 229 LYS A C 1
ATOM 1793 O O . LYS A 1 229 ? 29.758 -29.971 -78.808 1.00 29.45 229 LYS A O 1
ATOM 1798 N N . LYS A 1 230 ? 29.747 -28.120 -80.082 1.00 29.19 230 LYS A N 1
ATOM 1799 C CA . LYS A 1 230 ? 29.034 -27.979 -81.393 1.00 29.19 230 LYS A CA 1
ATOM 1800 C C . LYS A 1 230 ? 27.603 -28.565 -81.304 1.00 29.19 230 LYS A C 1
ATOM 1802 O O . LYS A 1 230 ? 27.476 -29.662 -80.800 1.00 29.19 230 LYS A O 1
ATOM 1807 N N . VAL A 1 231 ? 26.484 -27.961 -81.727 1.00 30.34 231 VAL A N 1
ATOM 1808 C CA . VAL A 1 231 ? 26.051 -27.152 -82.901 1.00 30.34 231 VAL A CA 1
ATOM 1809 C C . VAL A 1 231 ? 24.735 -26.444 -82.440 1.00 30.34 231 VAL A C 1
ATOM 1811 O O . VAL A 1 231 ? 24.037 -27.020 -81.621 1.00 30.34 231 VAL A O 1
ATOM 1814 N N . ALA A 1 232 ? 24.335 -25.212 -82.784 1.00 32.44 232 ALA A N 1
ATOM 1815 C CA . ALA A 1 232 ? 23.723 -24.813 -84.058 1.00 32.44 232 ALA A CA 1
ATOM 1816 C C . ALA A 1 232 ? 23.349 -23.311 -84.054 1.00 32.44 232 ALA A C 1
ATOM 1818 O O . ALA A 1 232 ? 22.835 -22.785 -83.072 1.00 32.44 232 ALA A O 1
ATOM 1819 N N . LYS A 1 233 ? 23.587 -22.640 -85.188 1.00 31.08 233 LYS A N 1
ATOM 1820 C CA . LYS A 1 233 ? 23.180 -21.260 -85.508 1.00 31.08 233 LYS A CA 1
ATOM 1821 C C . LYS A 1 233 ? 21.715 -21.199 -85.961 1.00 31.08 233 LYS A C 1
ATOM 1823 O O . LYS A 1 233 ? 21.321 -22.021 -86.784 1.00 31.08 233 LYS A O 1
ATOM 1828 N N . LYS A 1 234 ? 21.004 -20.138 -85.562 1.00 29.83 234 LYS A N 1
ATOM 1829 C CA . LYS A 1 234 ? 19.957 -19.359 -86.281 1.00 29.83 234 LYS A CA 1
ATOM 1830 C C . LYS A 1 234 ? 19.441 -18.318 -85.264 1.00 29.83 234 LYS A C 1
ATOM 1832 O O . LYS A 1 234 ? 19.253 -18.684 -84.119 1.00 29.83 234 LYS A O 1
ATOM 1837 N N . LYS A 1 235 ? 19.183 -17.038 -85.526 1.00 29.14 235 LYS A N 1
ATOM 1838 C CA . LYS A 1 235 ? 19.255 -16.148 -86.692 1.00 29.14 235 LYS A CA 1
ATOM 1839 C C . LYS A 1 235 ? 19.098 -14.731 -86.089 1.00 29.14 235 LYS A C 1
ATOM 1841 O O . LYS A 1 235 ? 18.247 -14.549 -85.227 1.00 29.14 235 LYS A O 1
ATOM 1846 N N . ALA A 1 236 ? 19.917 -13.761 -86.489 1.00 31.47 236 ALA A N 1
ATOM 1847 C CA . ALA A 1 236 ? 19.823 -12.370 -86.036 1.00 31.47 236 ALA A CA 1
ATOM 1848 C C . ALA A 1 236 ? 18.895 -11.556 -86.952 1.00 31.47 236 ALA A C 1
ATOM 1850 O O . ALA A 1 236 ? 19.016 -11.692 -88.168 1.00 31.47 236 ALA A O 1
ATOM 1851 N N . VAL A 1 237 ? 18.049 -10.680 -86.386 1.00 32.28 237 VAL A N 1
ATOM 1852 C CA . VAL A 1 237 ? 17.452 -9.512 -87.072 1.00 32.28 237 VAL A CA 1
ATOM 1853 C C . VAL A 1 237 ? 17.280 -8.340 -86.077 1.00 32.28 237 VAL A C 1
ATOM 1855 O O . VAL A 1 237 ? 16.339 -8.307 -85.299 1.00 32.28 237 VAL A O 1
ATOM 1858 N N . LYS A 1 238 ? 18.237 -7.399 -86.146 1.00 30.11 238 LYS A N 1
ATOM 1859 C CA . LYS A 1 238 ? 18.079 -5.952 -86.442 1.00 30.11 238 LYS A CA 1
ATOM 1860 C C . LYS A 1 238 ? 17.328 -5.016 -85.460 1.00 30.11 238 LYS A C 1
ATOM 1862 O O . LYS A 1 238 ? 16.104 -5.022 -85.407 1.00 30.11 238 LYS A O 1
ATOM 1867 N N . LYS A 1 239 ? 18.059 -4.033 -84.901 1.00 30.94 239 LYS A N 1
ATOM 1868 C CA . LYS A 1 239 ? 17.638 -2.610 -84.833 1.00 30.94 239 LYS A CA 1
ATOM 1869 C C . LYS A 1 239 ? 18.882 -1.676 -84.782 1.00 30.94 239 LYS A C 1
ATOM 1871 O O . LYS A 1 239 ? 19.853 -2.070 -84.139 1.00 30.94 239 LYS A O 1
ATOM 1876 N N . PRO A 1 240 ? 18.916 -0.540 -85.516 1.00 35.75 240 PRO A N 1
ATOM 1877 C CA . PRO A 1 240 ? 20.141 0.226 -85.794 1.00 35.75 240 PRO A CA 1
ATOM 1878 C C . PRO A 1 240 ? 20.388 1.444 -84.875 1.00 35.75 240 PRO A C 1
ATOM 1880 O O . PRO A 1 240 ? 19.613 1.731 -83.969 1.00 35.75 240 PRO A O 1
ATOM 1883 N N . ALA A 1 241 ? 21.520 2.097 -85.159 1.00 33.12 241 ALA A N 1
ATOM 1884 C CA . ALA A 1 241 ? 22.281 3.120 -84.444 1.00 33.12 241 ALA A CA 1
ATOM 1885 C C . ALA A 1 241 ? 21.623 4.505 -84.228 1.00 33.12 241 ALA A C 1
ATOM 1887 O O . ALA A 1 241 ? 20.836 4.961 -85.050 1.00 33.12 241 ALA A O 1
ATOM 1888 N N . LYS A 1 242 ? 22.003 5.124 -83.093 1.00 34.44 242 LYS A N 1
ATOM 1889 C CA . LYS A 1 242 ? 22.697 6.423 -82.852 1.00 34.44 242 LYS A CA 1
ATOM 1890 C C . LYS A 1 242 ? 22.744 7.486 -83.970 1.00 34.44 242 LYS A C 1
ATOM 1892 O O . LYS A 1 242 ? 22.883 7.086 -85.118 1.00 34.44 242 LYS A O 1
ATOM 1897 N N . VAL A 1 243 ? 22.793 8.773 -83.548 1.00 34.69 243 VAL A N 1
ATOM 1898 C CA . VAL A 1 243 ? 23.342 10.028 -84.174 1.00 34.69 243 VAL A CA 1
ATOM 1899 C C . VAL A 1 243 ? 22.347 11.184 -83.913 1.00 34.69 243 VAL A C 1
ATOM 1901 O O . VAL A 1 243 ? 21.154 10.948 -84.045 1.00 34.69 243 VAL A O 1
ATOM 1904 N N . ASP A 1 244 ? 22.647 12.439 -83.565 1.00 32.59 244 ASP A N 1
ATOM 1905 C CA . ASP A 1 244 ? 23.816 13.207 -83.105 1.00 32.59 244 ASP A CA 1
ATOM 1906 C C . ASP A 1 244 ? 23.289 14.590 -82.620 1.00 32.59 244 ASP A C 1
ATOM 1908 O O . ASP A 1 244 ? 22.194 15.014 -82.992 1.00 32.59 244 ASP A O 1
ATOM 1912 N N . THR A 1 245 ? 24.065 15.272 -81.773 1.00 36.75 245 THR A N 1
ATOM 1913 C CA . THR A 1 245 ? 23.979 16.704 -81.376 1.00 36.75 245 THR A CA 1
ATOM 1914 C C . THR A 1 245 ? 24.195 17.659 -82.568 1.00 36.75 245 THR A C 1
ATOM 1916 O O . THR A 1 245 ? 24.746 17.192 -83.566 1.00 36.75 245 THR A O 1
ATOM 1919 N N . PRO A 1 246 ? 23.835 18.967 -82.512 1.00 45.25 246 PRO A N 1
ATOM 1920 C CA . PRO A 1 246 ? 24.791 20.047 -82.117 1.00 45.25 246 PRO A CA 1
ATOM 1921 C C . PRO A 1 246 ? 24.147 21.251 -81.347 1.00 45.25 246 PRO A C 1
ATOM 1923 O O . PRO A 1 246 ? 22.942 21.442 -81.446 1.00 45.25 246 PRO A O 1
ATOM 1926 N N . THR A 1 247 ? 24.840 21.913 -80.391 1.00 34.09 247 THR A N 1
ATOM 1927 C CA . THR A 1 247 ? 25.491 23.274 -80.449 1.00 34.09 247 THR A CA 1
ATOM 1928 C C . THR A 1 247 ? 24.501 24.448 -80.693 1.00 34.09 247 THR A C 1
ATOM 1930 O O . THR A 1 247 ? 23.590 24.292 -81.485 1.00 34.09 247 THR A O 1
ATOM 1933 N N . GLU A 1 248 ? 24.530 25.656 -80.108 1.00 33.19 248 GLU A N 1
ATOM 1934 C CA . GLU A 1 248 ? 25.584 26.537 -79.579 1.00 33.19 248 GLU A CA 1
ATOM 1935 C C . GLU A 1 248 ? 24.934 27.801 -78.936 1.00 33.19 248 GLU A C 1
ATOM 1937 O O . GLU A 1 248 ? 23.813 28.147 -79.292 1.00 33.19 248 GLU A O 1
ATOM 1942 N N . SER A 1 249 ? 25.663 28.447 -78.010 1.00 35.47 249 SER A N 1
ATOM 1943 C CA . SER A 1 249 ? 25.742 29.897 -77.688 1.00 35.47 249 SER A CA 1
ATOM 1944 C C . SER A 1 249 ? 24.487 30.789 -77.519 1.00 35.47 249 SER A C 1
ATOM 1946 O O . SER A 1 249 ? 23.644 30.928 -78.395 1.00 35.47 249 SER A O 1
ATOM 1948 N N . THR A 1 250 ? 24.475 31.618 -76.462 1.00 37.31 250 THR A N 1
ATOM 1949 C CA . THR A 1 250 ? 24.866 33.055 -76.524 1.00 37.31 250 THR A CA 1
ATOM 1950 C C . THR A 1 250 ? 24.320 33.852 -75.316 1.00 37.31 250 THR A C 1
ATOM 1952 O O . THR A 1 250 ? 23.206 33.642 -74.855 1.00 37.31 250 THR A O 1
ATOM 1955 N N . SER A 1 251 ? 25.198 34.719 -74.806 1.00 39.38 251 SER A N 1
ATOM 1956 C CA . SER A 1 251 ? 25.108 35.852 -73.864 1.00 39.38 251 SER A CA 1
ATOM 1957 C C . SER A 1 251 ? 23.764 36.448 -73.379 1.00 39.38 251 SER A C 1
ATOM 1959 O O . SER A 1 251 ? 22.793 36.535 -74.119 1.0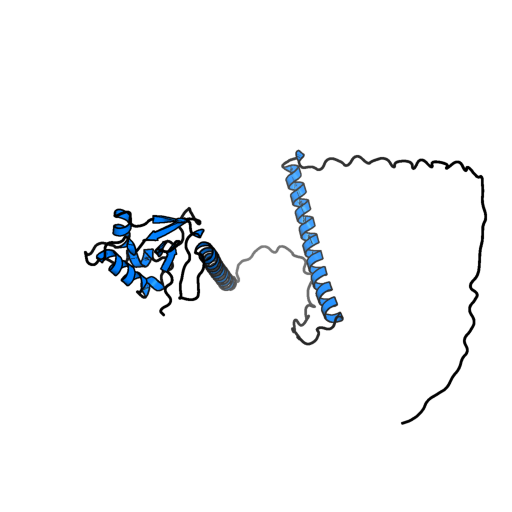0 39.38 251 SER A O 1
ATOM 1961 N N . ALA A 1 252 ? 23.861 37.008 -72.157 1.00 40.88 252 ALA A N 1
ATOM 1962 C CA . ALA A 1 252 ? 23.165 38.144 -71.493 1.00 40.88 252 ALA A CA 1
ATOM 1963 C C . ALA A 1 252 ? 22.631 39.288 -72.417 1.00 40.88 252 ALA A C 1
ATOM 1965 O O . ALA A 1 252 ? 22.988 39.250 -73.595 1.00 40.88 252 ALA A O 1
ATOM 1966 N N . PRO A 1 253 ? 21.923 40.369 -71.952 1.00 53.19 253 PRO A N 1
ATOM 1967 C CA . PRO A 1 253 ? 21.804 40.937 -70.581 1.00 53.19 253 PRO A CA 1
ATOM 1968 C C . PRO A 1 253 ? 20.448 41.638 -70.204 1.00 53.19 253 PRO A C 1
ATOM 1970 O O . PRO A 1 253 ? 19.481 41.553 -70.953 1.00 53.19 253 PRO A O 1
ATOM 1973 N N . ALA A 1 254 ? 20.478 42.405 -69.091 1.00 39.47 254 ALA A N 1
ATOM 1974 C CA . ALA A 1 254 ? 19.545 43.447 -68.585 1.00 39.47 254 ALA A CA 1
ATOM 1975 C C . ALA A 1 254 ? 18.263 42.934 -67.888 1.00 39.47 254 ALA A C 1
ATOM 1977 O O . ALA A 1 254 ? 17.654 41.980 -68.353 1.00 39.47 254 ALA A O 1
ATOM 1978 N N . GLU A 1 255 ? 17.830 43.448 -66.732 1.00 38.88 255 GLU A N 1
ATOM 1979 C CA . GLU A 1 255 ? 17.897 44.801 -66.139 1.00 38.88 255 GLU A CA 1
ATOM 1980 C C . GLU A 1 255 ? 18.026 44.734 -64.603 1.00 38.88 255 GLU A C 1
ATOM 1982 O O . GLU A 1 255 ? 17.533 43.741 -64.015 1.00 38.88 255 GLU A O 1
#

pLDDT: mean 74.99, std 22.57, range [29.14, 95.88]

Sequence (255 aa):
MKFIKHIGKHADRRVAIIYRVVPDEHHMCLVAYPDTLPTTFHDAVMQVIESDPGQQAKQLSDALFRNLLPDGRPILETLHREGMIKKVPTNQIVVTPNAQSHVRLDELNKILDGIEAGDEAAENMKKLDEGAGLVSPNREEPARKINEDHSQDDKVNDVFDPADLSDKGLANQRAAQAAKLASEAKMLIAESQRLQEEAWDLNPELKPAPEEKKAPVKKKVVRKKAVKKKVAKKKAVKKPAKVDTPTESTSAPAE

Mean predicted aligned error: 20.75 Å

Solvent-accessible surface area (backbone atoms only — not comparable to full-atom values): 16082 Å² total; per-residue (Å²): 133,82,77,41,79,50,38,28,33,45,89,89,42,64,28,39,42,35,32,80,49,39,86,102,36,79,63,29,18,35,33,33,45,52,87,78,43,58,68,75,56,31,54,48,51,50,52,43,54,74,31,68,64,24,62,69,42,96,37,38,48,66,36,34,56,76,36,59,36,98,86,70,43,48,39,45,62,49,38,55,75,70,61,54,55,42,82,43,54,23,82,60,31,34,31,41,38,45,102,85,47,73,46,44,40,51,61,52,48,55,53,49,55,52,48,52,54,48,52,52,50,53,51,51,53,49,54,49,55,66,53,64,73,65,72,68,98,78,72,90,69,87,81,77,85,69,82,88,79,80,82,84,84,85,84,71,76,85,66,86,60,92,80,62,82,46,74,65,51,54,48,52,52,50,51,54,53,48,53,53,51,53,53,52,49,52,53,50,50,54,51,51,51,52,52,50,52,55,48,30,72,76,36,67,84,72,50,79,75,82,80,76,81,77,73,85,79,79,82,79,82,78,82,80,81,86,84,89,80,90,87,86,92,85,82,90,83,90,85,88,82,89,88,82,87,82,90,80,90,83,82,85,85,88,134

Radius of gyration: 39.72 Å; Cα contacts (8 Å, |Δi|>4): 203; chains: 1; bounding box: 75×75×109 Å

Secondary structure (DSSP, 8-state):
----TTEEEETTEEEEEEESSBTTBTTEEEEE-GGGS-HHHHHHHHHHHHSHHHHHSSSHHHHHHH-B-TTSSBHHHHHHHTT-EEEEEGGGEEE-SSSS--EEHHHHHHHHHHHHHHHHHHHHHHHHHHHHT---TT-------------S---------TT---HHHHHHHHHHHHHHHHHHHHHHHHHHHHHHHHHHHH-GGGSPPP---------------------------------------------